Protein AF-A0A6C0E5I0-F1 (afdb_monomer)

Mean predicted aligned error: 4.58 Å

Foldseek 3Di:
DLLQPDPPPDLPLAFKEFEWEKEWDDFPPDIFMWIKWFDDPLATHTDMDGCNPPPDDDPVNSCVVSLVVVCVQQVHNPFWDWDHWDDDRNYIYTYIYGDDPRRDPRPGMDTHGLQCLAVVCADLNRGHDVVSNVVCVVCVVPPDDDPFGWHKWKDADDPVCLVVCQVVNDAWDDLLPQLGTFDKTAHSVLHPDQWMFIKTFQFFFEDEFAQDPPADFAPDPSLVVLCPDPVHPVVLSVQCRRPGHSVNPVVVPGQKYFYAQYQTPVRDTDPPPRMITGHDPSRMHTDDIGD

Organism: NCBI:txid1070528

Sequence (291 aa):
MENLKYNIYDFDGIKKMFVCGYKVENHEDQTFVSYLLFQKEEHLNFYEIDISDYCELNIKKIYALSRNILCKNINTISHVNYEGCLTDGDSLYVFYKLHDEYITEVTGTCLVLLDEIINRKHVCGSVINSSVVDFFLRNIKNVLYTNDYPIVAYKQIDPLIADYTCNLGVSLSEIDAIQGQFYYFTTYDNVQSSSFVRVVLFMGKQLTKQNILSDKTDGSYMKREKLSDRTNDTKYESLTNRITDYDGIWSEHYDSVYLGYIKLDNGQILKDTPCIVVKSFTQYKILSLHL

Solvent-accessible surface area (backbone atoms only — not comparable to full-atom values): 16589 Å² total; per-residue (Å²): 85,84,77,27,71,55,86,76,88,74,65,86,76,46,34,34,36,32,38,38,40,30,36,80,45,76,53,91,98,44,64,50,60,31,34,45,30,34,58,54,90,78,28,34,32,57,53,75,40,87,42,67,85,54,93,77,76,44,72,70,56,51,51,53,52,47,48,54,53,50,24,66,67,55,76,45,80,90,51,68,42,82,57,38,46,49,75,61,89,43,31,36,38,39,36,26,45,45,54,87,92,65,74,66,84,40,92,57,49,46,78,41,40,61,40,30,45,68,75,63,35,34,57,98,87,40,36,44,36,64,71,56,33,52,49,46,69,77,39,41,90,58,72,47,81,60,92,71,79,55,43,71,34,27,34,74,50,59,75,91,45,43,68,56,32,74,76,73,44,80,70,66,48,56,70,82,31,61,63,12,65,28,38,71,33,26,46,70,91,73,48,88,62,74,24,29,36,36,29,42,33,54,50,76,54,63,42,76,61,57,73,52,92,84,47,70,61,48,79,39,69,66,52,53,49,48,56,68,38,83,89,46,64,33,68,59,52,62,58,39,30,42,60,40,29,48,78,30,66,65,60,82,81,30,42,20,38,37,38,52,85,39,58,36,90,89,68,48,66,52,80,84,50,44,29,40,37,35,70,51,76,89,30,49,46,82,74,49,82,43,111

pLDDT: mean 92.64, std 8.76, range [54.06, 98.62]

Nearest PDB structures (foldseek):
  3q91-assembly1_B  TM=5.377E-01  e=2.016E-04  Homo sapiens
  8dp9-assembly1_A  TM=5.381E-01  e=6.352E-03  Melampsora lini
  3q91-assembly2_D  TM=4.727E-01  e=4.986E-03  Homo sapiens
  1v8s-assembly1_A-2  TM=4.844E-01  e=2.131E-02  Thermus thermophilus
  8zjb-assembly6_F  TM=4.554E-01  e=1.395E-02  Phytophthora sojae strain P6497

Secondary structure (DSSP, 8-state):
-GGG-------TT--EEEEEEEEEEEETTEEEEEEEEEEETTEEE-EEEE-TT-TT--HHHHHHHHHHHHHHHTT-SSSEEEEEEEEETTEEEEEEEEPGGG----TTEEEEEHIIIIIISEETTEEEPHHHHHHHHHHHHHH-S-S--PEEEEEE--GGGHHHHHHH-PPP--TTSTT-SSEEEE-GGG--SS-EEEEEE---SEEEE---TTSPP---HHHHHHHH-TTS-HHHHHHTTTT--TT-GGGGT-SEEEE-SPBPTTSPBPTT-SEEEESSGGGEEEEEEE-

Radius of gyration: 22.81 Å; Cα contacts (8 Å, |Δi|>4): 533; chains: 1; bounding box: 59×36×65 Å

Structure (mmCIF, N/CA/C/O backbone):
data_AF-A0A6C0E5I0-F1
#
_entry.id   AF-A0A6C0E5I0-F1
#
loop_
_atom_site.group_PDB
_atom_site.id
_atom_site.type_symbol
_atom_site.label_atom_id
_atom_site.label_alt_id
_atom_site.label_comp_id
_atom_site.label_asym_id
_atom_site.label_entity_id
_atom_site.label_seq_id
_atom_site.pdbx_PDB_ins_code
_atom_site.Cartn_x
_atom_site.Cartn_y
_atom_site.Cartn_z
_atom_site.occupancy
_atom_site.B_iso_or_equiv
_atom_site.auth_seq_id
_atom_site.auth_comp_id
_atom_site.auth_asym_id
_atom_site.auth_atom_id
_atom_site.pdbx_PDB_model_num
ATOM 1 N N . MET A 1 1 ? -20.002 0.299 3.782 1.00 58.09 1 MET A N 1
ATOM 2 C CA . MET A 1 1 ? -20.319 -0.502 4.990 1.00 58.09 1 MET A CA 1
ATOM 3 C C . MET A 1 1 ? -21.800 -0.391 5.375 1.00 58.09 1 MET A C 1
ATOM 5 O O . MET A 1 1 ? -22.128 -0.228 6.542 1.00 58.09 1 MET A O 1
ATOM 9 N N . GLU A 1 2 ? -22.737 -0.534 4.431 1.00 54.06 2 GLU A N 1
ATOM 10 C CA . GLU A 1 2 ? -24.172 -0.552 4.790 1.00 54.06 2 GLU A CA 1
ATOM 11 C C . GLU A 1 2 ? -24.550 -1.791 5.621 1.00 54.06 2 GLU A C 1
ATOM 13 O O . GLU A 1 2 ? -25.482 -1.743 6.421 1.00 54.06 2 GLU A O 1
ATOM 18 N N . ASN A 1 3 ? -23.750 -2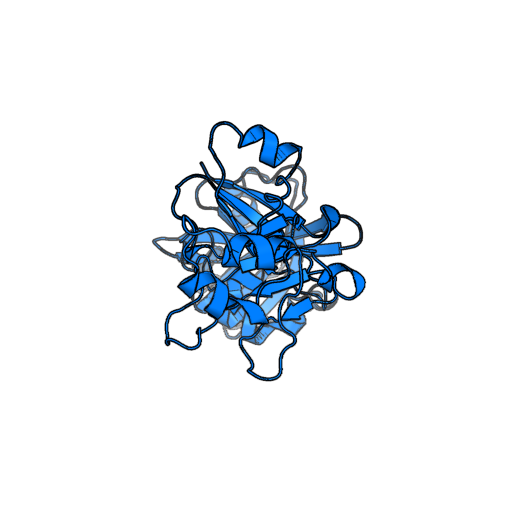.856 5.513 1.00 56.41 3 ASN A N 1
ATOM 19 C CA . ASN A 1 3 ? -23.937 -4.112 6.232 1.00 56.41 3 ASN A CA 1
ATOM 20 C C . ASN A 1 3 ? -23.482 -4.080 7.701 1.00 56.41 3 ASN A C 1
ATOM 22 O O . ASN A 1 3 ? -23.726 -5.052 8.397 1.00 56.41 3 ASN A O 1
ATOM 26 N N . LEU A 1 4 ? -22.837 -3.018 8.210 1.00 63.28 4 LEU A N 1
ATOM 27 C CA . LEU A 1 4 ? -22.422 -2.971 9.628 1.00 63.28 4 LEU A CA 1
ATOM 28 C C . LEU A 1 4 ? -23.554 -2.598 10.596 1.00 63.28 4 LEU A C 1
ATOM 30 O O . LEU A 1 4 ? -23.373 -2.656 11.814 1.00 63.28 4 LEU A O 1
ATOM 34 N N . LYS A 1 5 ? -24.743 -2.272 10.079 1.00 61.44 5 LYS A N 1
ATOM 35 C CA . LYS A 1 5 ? -25.944 -1.996 10.878 1.00 61.44 5 LYS A CA 1
ATOM 36 C C . LYS A 1 5 ? -26.589 -3.288 11.395 1.00 61.44 5 LYS A C 1
ATOM 38 O O . LYS A 1 5 ? -27.779 -3.518 11.192 1.00 61.44 5 LYS A O 1
ATOM 43 N N . TYR A 1 6 ? -25.822 -4.144 12.059 1.00 55.50 6 TYR A N 1
ATOM 44 C CA . TYR A 1 6 ? -26.400 -5.247 12.815 1.00 55.50 6 TYR A CA 1
ATOM 45 C C . TYR A 1 6 ? -26.843 -4.731 14.183 1.00 55.50 6 TYR A C 1
ATOM 47 O O . TYR A 1 6 ? -26.036 -4.292 15.001 1.00 55.50 6 TYR A O 1
ATOM 55 N N . ASN A 1 7 ? -28.149 -4.800 14.434 1.00 55.28 7 ASN A N 1
ATOM 56 C CA . ASN A 1 7 ? -28.698 -4.685 15.778 1.00 55.28 7 ASN A CA 1
ATOM 57 C C . ASN A 1 7 ? -28.364 -5.975 16.536 1.00 55.28 7 ASN A C 1
ATOM 59 O O . ASN A 1 7 ? -29.160 -6.913 16.564 1.00 55.28 7 ASN A O 1
ATOM 63 N N . ILE A 1 8 ? -27.159 -6.049 17.098 1.00 61.78 8 ILE A N 1
ATOM 64 C CA . ILE A 1 8 ? -26.795 -7.132 18.008 1.00 61.78 8 ILE A CA 1
ATOM 65 C C . ILE A 1 8 ? -27.461 -6.824 19.350 1.00 61.78 8 ILE A C 1
ATOM 67 O O . ILE A 1 8 ? -27.116 -5.847 20.016 1.00 61.78 8 ILE A O 1
ATOM 71 N N . TYR A 1 9 ? -28.465 -7.624 19.705 1.00 66.25 9 TYR A N 1
ATOM 72 C CA . TYR A 1 9 ? -29.162 -7.519 20.989 1.00 66.25 9 TYR A CA 1
ATOM 73 C C . TYR A 1 9 ? -28.567 -8.432 22.067 1.00 66.25 9 TYR A C 1
ATOM 75 O O . TYR A 1 9 ? -28.974 -8.319 23.219 1.00 66.25 9 TYR A O 1
ATOM 83 N N . ASP A 1 10 ? -27.615 -9.299 21.708 1.00 80.44 10 ASP A N 1
ATOM 84 C CA . ASP A 1 10 ? -27.044 -10.299 22.605 1.00 80.44 10 ASP A CA 1
ATOM 85 C C . ASP A 1 10 ? -25.508 -10.250 22.584 1.00 80.44 10 ASP A C 1
ATOM 87 O O . ASP A 1 10 ? -24.881 -10.437 21.539 1.00 80.44 10 ASP A O 1
ATOM 91 N N . PHE A 1 11 ? -24.920 -9.940 23.741 1.00 87.06 11 PHE A N 1
ATOM 92 C CA . PHE A 1 11 ? -23.473 -9.900 23.971 1.00 87.06 11 PHE A CA 1
ATOM 93 C C . PHE A 1 11 ? -23.019 -11.039 24.899 1.00 87.06 11 PHE A C 1
ATOM 95 O O . PHE A 1 11 ? -21.892 -11.001 25.403 1.00 87.06 11 PHE A O 1
ATOM 102 N N . ASP A 1 12 ? -23.872 -12.039 25.141 1.00 89.25 12 ASP A N 1
ATOM 103 C CA . ASP A 1 12 ? -23.539 -13.168 25.998 1.00 89.25 12 ASP A CA 1
ATOM 104 C C . ASP A 1 12 ? -22.339 -13.941 25.434 1.00 89.25 12 ASP A C 1
ATOM 106 O O . ASP A 1 12 ? -22.272 -14.312 24.261 1.00 89.25 12 ASP A O 1
ATOM 110 N N . GLY A 1 13 ? -21.349 -14.176 26.296 1.00 91.56 13 GLY A N 1
ATOM 111 C CA . GLY A 1 13 ? -20.130 -14.907 25.949 1.00 91.56 13 GLY A CA 1
ATOM 112 C C . GLY A 1 13 ? -19.034 -14.082 25.269 1.00 91.56 13 GLY A C 1
ATOM 113 O O . GLY A 1 13 ? -17.955 -14.630 25.032 1.00 91.56 13 GLY A O 1
ATOM 114 N N . ILE A 1 14 ? -19.248 -12.788 25.007 1.00 95.00 14 ILE A N 1
ATOM 115 C CA . ILE A 1 14 ? -18.184 -11.901 24.525 1.00 95.00 14 ILE A CA 1
ATOM 116 C C . ILE A 1 14 ? -17.183 -11.638 25.653 1.00 95.00 14 ILE A C 1
ATOM 118 O O . ILE A 1 14 ? -17.541 -11.171 26.732 1.00 95.00 14 ILE A O 1
ATOM 122 N N . LYS A 1 15 ? -15.907 -11.909 25.379 1.00 96.00 15 LYS A N 1
ATOM 123 C CA . LYS A 1 15 ? -14.797 -11.716 26.324 1.00 96.00 15 LYS A CA 1
ATOM 124 C C . LYS A 1 15 ? -13.886 -10.571 25.927 1.00 96.00 15 LYS A C 1
ATOM 126 O O . LYS A 1 15 ? -13.282 -9.950 26.790 1.00 96.00 15 LYS A O 1
ATOM 131 N N . LYS A 1 16 ? -13.777 -10.286 24.629 1.00 97.12 16 LYS A N 1
ATOM 132 C CA . LYS A 1 16 ? -12.850 -9.283 24.102 1.00 97.12 16 LYS A CA 1
ATOM 133 C C . LYS A 1 16 ? -13.567 -8.261 23.247 1.00 97.12 16 LYS A C 1
ATOM 135 O O . LYS A 1 16 ? -14.475 -8.597 22.491 1.00 97.12 16 LYS A O 1
ATOM 140 N N . MET A 1 17 ? -13.117 -7.017 23.331 1.00 97.00 17 MET A N 1
ATOM 141 C CA . MET A 1 17 ? -13.565 -5.932 22.471 1.00 97.00 17 MET A CA 1
ATOM 142 C C . MET A 1 17 ? -12.378 -5.320 21.730 1.00 97.00 17 MET A C 1
ATOM 144 O O . MET A 1 17 ? -11.394 -4.922 22.345 1.00 97.00 17 MET A O 1
ATOM 148 N N . PHE A 1 18 ? -12.496 -5.203 20.414 1.00 97.62 18 PHE A N 1
ATOM 149 C CA . PHE A 1 18 ? -11.534 -4.557 19.534 1.00 97.62 18 PHE A CA 1
ATOM 150 C C . PHE A 1 18 ? -12.115 -3.247 19.013 1.00 97.62 18 PHE A C 1
ATOM 152 O O . PHE A 1 18 ? -13.241 -3.208 18.516 1.00 97.62 18 PHE A O 1
ATOM 159 N N . VAL A 1 19 ? -11.354 -2.160 19.123 1.00 97.25 19 VAL A N 1
ATOM 160 C CA . VAL A 1 19 ? -11.767 -0.845 18.624 1.00 97.25 19 VAL A CA 1
ATOM 161 C C . VAL A 1 19 ? -11.145 -0.603 17.253 1.00 97.25 19 VAL A C 1
ATOM 163 O O . VAL A 1 19 ? -9.924 -0.511 17.119 1.00 97.25 19 VAL A O 1
ATOM 166 N N . CYS A 1 20 ? -11.997 -0.500 16.236 1.00 96.81 20 CYS A N 1
ATOM 167 C CA . CYS A 1 20 ? -11.624 -0.440 14.828 1.00 96.81 20 CYS A CA 1
ATOM 168 C C . CYS A 1 20 ? -11.916 0.954 14.264 1.00 96.81 20 CYS A C 1
ATOM 170 O O . CYS A 1 20 ? -13.024 1.240 13.806 1.00 96.81 20 CYS A O 1
ATOM 172 N N . GLY A 1 21 ? -10.916 1.834 14.291 1.00 94.88 21 GLY A N 1
ATOM 173 C CA . GLY A 1 21 ? -10.973 3.093 13.552 1.00 94.88 21 GLY A CA 1
ATOM 174 C C . GLY A 1 21 ? -10.725 2.852 12.065 1.00 94.88 21 GLY A C 1
ATOM 175 O O . GLY A 1 21 ? -9.849 2.066 11.710 1.00 94.88 21 GLY A O 1
ATOM 176 N N . TYR A 1 22 ? -11.462 3.524 11.189 1.00 95.19 22 TYR A N 1
ATOM 177 C CA . TYR A 1 22 ? -11.180 3.524 9.757 1.00 95.19 22 TYR A CA 1
ATOM 178 C C . TYR A 1 22 ? -11.459 4.885 9.131 1.00 95.19 22 TYR A C 1
ATOM 180 O O . TYR A 1 22 ? -12.342 5.621 9.566 1.00 95.19 22 TYR A O 1
ATOM 188 N N . LYS A 1 23 ? -10.723 5.210 8.078 1.00 93.31 23 LYS A N 1
ATOM 189 C CA . LYS A 1 23 ? -10.859 6.436 7.301 1.00 93.31 23 LYS A CA 1
ATOM 190 C C . LYS A 1 23 ? -11.298 6.069 5.888 1.00 93.31 23 LYS A C 1
ATOM 192 O O . LYS A 1 23 ? -10.789 5.110 5.314 1.00 93.31 23 LYS A O 1
ATOM 197 N N . VAL A 1 24 ? -12.272 6.802 5.354 1.00 92.94 24 VAL A N 1
ATOM 198 C CA . VAL A 1 24 ? -12.677 6.689 3.946 1.00 92.94 24 VAL A CA 1
ATOM 199 C C . VAL A 1 24 ? -12.047 7.859 3.221 1.00 92.94 24 VAL A C 1
ATOM 201 O O . VAL A 1 24 ? -12.398 8.999 3.502 1.00 92.94 24 VAL A O 1
ATOM 204 N N . GLU A 1 25 ? -11.134 7.572 2.309 1.00 93.00 25 GLU A N 1
ATOM 205 C CA . GLU A 1 25 ? -10.411 8.583 1.555 1.00 93.00 25 GLU A CA 1
ATOM 206 C C . GLU A 1 25 ? -10.874 8.594 0.106 1.00 93.00 25 GLU A C 1
ATOM 208 O O . GLU A 1 25 ? -11.165 7.548 -0.474 1.0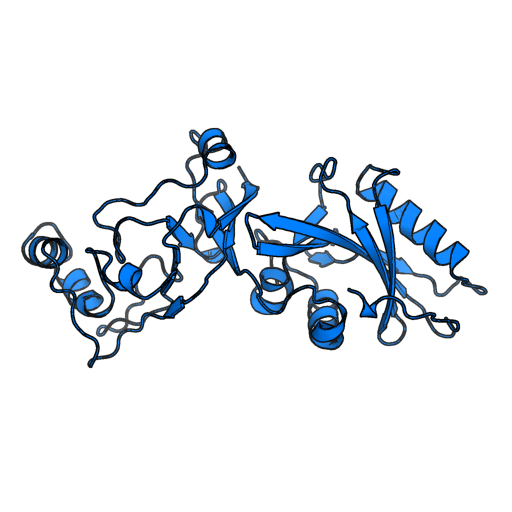0 93.00 25 GLU A O 1
ATOM 213 N N . ASN A 1 26 ? -10.897 9.788 -0.482 1.00 93.12 26 ASN A N 1
ATOM 214 C CA . ASN A 1 26 ? -11.148 9.975 -1.903 1.00 93.12 26 ASN A CA 1
ATOM 215 C C . ASN A 1 26 ? -9.883 10.515 -2.579 1.00 93.12 26 ASN A C 1
ATOM 217 O O . ASN A 1 26 ? -9.123 11.291 -1.986 1.00 93.12 26 ASN A O 1
ATOM 221 N N . HIS A 1 27 ? -9.655 10.086 -3.812 1.00 93.75 27 HIS A N 1
ATOM 222 C CA . HIS A 1 27 ? -8.635 10.606 -4.708 1.00 93.75 27 HIS A CA 1
ATOM 223 C C . HIS A 1 27 ? -9.191 10.572 -6.126 1.00 93.75 27 HIS A C 1
ATOM 225 O O . HIS A 1 27 ? -9.415 9.490 -6.665 1.00 93.75 27 HIS A O 1
ATOM 231 N N . GLU A 1 28 ? -9.436 11.748 -6.704 1.00 93.56 28 GLU A N 1
ATOM 232 C CA . GLU A 1 28 ? -10.181 11.866 -7.962 1.00 93.56 28 GLU A CA 1
ATOM 233 C C . GLU A 1 28 ? -11.520 11.104 -7.859 1.00 93.56 28 GLU A C 1
ATOM 235 O O . GLU A 1 28 ? -12.262 11.284 -6.890 1.00 93.56 28 GLU A O 1
ATOM 240 N N . ASP A 1 29 ? -11.798 10.206 -8.805 1.00 91.75 29 ASP A N 1
ATOM 241 C CA . ASP A 1 29 ? -12.998 9.363 -8.843 1.00 91.75 29 ASP A CA 1
ATOM 242 C C . ASP A 1 29 ? -12.845 8.035 -8.072 1.00 91.75 29 ASP A C 1
ATOM 244 O O . ASP A 1 29 ? -13.668 7.128 -8.212 1.00 91.75 29 ASP A O 1
ATOM 248 N N . GLN A 1 30 ? -11.773 7.874 -7.292 1.00 93.38 30 GLN A N 1
ATOM 249 C CA . GLN A 1 30 ? -11.469 6.646 -6.558 1.00 93.38 30 GLN A CA 1
ATOM 250 C C . GLN A 1 30 ? -11.694 6.832 -5.055 1.00 93.38 30 GLN A C 1
ATOM 252 O O . GLN A 1 30 ? -11.232 7.802 -4.453 1.00 93.38 30 GLN A O 1
ATOM 257 N N . THR A 1 31 ? -12.349 5.856 -4.427 1.00 93.25 31 THR A N 1
ATOM 258 C CA . THR A 1 31 ? -12.549 5.805 -2.973 1.00 93.25 31 THR A CA 1
ATOM 259 C C . THR A 1 31 ? -11.860 4.578 -2.398 1.00 93.25 31 THR A C 1
ATOM 261 O O . THR A 1 31 ? -11.999 3.477 -2.926 1.00 93.25 31 THR A O 1
ATOM 264 N N . PHE A 1 32 ? -11.152 4.744 -1.284 1.00 94.44 32 PHE A N 1
ATOM 265 C CA . PHE A 1 32 ? -10.488 3.647 -0.586 1.00 94.44 32 PHE A CA 1
ATOM 266 C C . PHE A 1 32 ? -10.602 3.795 0.932 1.00 94.44 32 PHE A C 1
ATOM 268 O O . PHE A 1 32 ? -10.968 4.850 1.450 1.00 94.44 32 PHE A O 1
ATOM 275 N N . VAL A 1 33 ? -10.329 2.706 1.654 1.00 94.19 33 VAL A N 1
ATOM 276 C CA . VAL A 1 33 ? -10.421 2.664 3.117 1.00 94.19 33 VAL A CA 1
ATOM 277 C C . VAL A 1 33 ? -9.079 2.291 3.719 1.00 94.19 33 VAL A C 1
ATOM 279 O O . VAL A 1 33 ? -8.472 1.292 3.329 1.00 94.19 33 VAL A O 1
ATOM 282 N N . SER A 1 34 ? -8.654 3.079 4.699 1.00 94.88 34 SER A N 1
ATOM 283 C CA . SER A 1 34 ? -7.513 2.783 5.557 1.00 94.88 34 SER A CA 1
ATOM 284 C C . SER A 1 34 ? -7.995 2.516 6.987 1.00 94.88 34 SER A C 1
ATOM 286 O O . SER A 1 34 ? -8.916 3.162 7.485 1.00 94.88 34 SER A O 1
ATOM 288 N N . TYR A 1 35 ? -7.409 1.522 7.648 1.00 96.00 35 TYR A N 1
ATOM 289 C CA . TYR A 1 35 ? -7.746 1.111 9.010 1.00 96.00 35 TYR A CA 1
ATOM 290 C C . TYR A 1 35 ? -6.671 1.571 9.976 1.00 96.00 35 TYR A C 1
ATOM 292 O O . TYR A 1 35 ? -5.480 1.434 9.710 1.00 96.00 35 TYR A O 1
ATOM 300 N N . LEU A 1 36 ? -7.096 2.093 11.117 1.00 95.62 36 LEU A N 1
ATOM 301 C CA . LEU A 1 36 ? -6.203 2.522 12.176 1.00 95.62 36 LEU A CA 1
ATOM 302 C C . LEU A 1 36 ? -5.746 1.311 12.990 1.00 95.62 36 LEU A C 1
ATOM 304 O O . LEU A 1 36 ? -6.557 0.674 13.668 1.00 95.62 36 LEU A O 1
ATOM 308 N N . LEU A 1 37 ? -4.447 1.032 12.947 1.00 96.81 37 LEU A N 1
ATOM 309 C CA . LEU A 1 37 ? -3.785 0.051 13.798 1.00 96.81 37 LEU A CA 1
ATOM 310 C C . LEU A 1 37 ? -2.862 0.745 14.804 1.00 96.81 37 LEU A C 1
ATOM 312 O O . LEU A 1 37 ? -2.356 1.842 14.567 1.00 96.81 37 LEU A O 1
ATOM 316 N N . PHE A 1 38 ? -2.640 0.071 15.926 1.00 95.44 38 PHE A N 1
ATOM 317 C CA . PHE A 1 38 ? -1.814 0.509 17.041 1.00 95.44 38 PHE A CA 1
ATOM 318 C C . PHE A 1 38 ? -0.631 -0.438 17.203 1.00 95.44 38 PHE A C 1
ATOM 320 O O . PHE A 1 38 ? -0.792 -1.660 17.187 1.00 95.44 38 PHE A O 1
ATOM 327 N N . GLN A 1 39 ? 0.553 0.129 17.393 1.00 95.50 39 GLN A N 1
ATOM 328 C CA . GLN A 1 39 ? 1.755 -0.616 17.721 1.00 95.50 39 GLN A CA 1
ATOM 329 C C . GLN A 1 39 ? 1.649 -1.109 19.166 1.00 95.50 39 GLN A C 1
ATOM 331 O O . GLN A 1 39 ? 1.569 -0.320 20.109 1.00 95.50 39 GLN A O 1
ATOM 336 N N . LYS A 1 40 ? 1.663 -2.428 19.337 1.00 95.12 40 LYS A N 1
ATOM 337 C CA . LYS A 1 40 ? 1.760 -3.107 20.627 1.00 95.12 40 LYS A CA 1
ATOM 338 C C . LYS A 1 40 ? 2.915 -4.091 20.519 1.00 95.12 40 LYS A C 1
ATOM 340 O O . LYS A 1 40 ? 2.837 -5.043 19.746 1.00 95.12 40 LYS A O 1
ATOM 345 N N . GLU A 1 41 ? 3.978 -3.830 21.277 1.00 92.75 41 GLU A N 1
ATOM 346 C CA . GLU A 1 41 ? 5.249 -4.559 21.161 1.00 92.75 41 GLU A CA 1
ATOM 347 C C . GLU A 1 41 ? 5.800 -4.442 19.728 1.00 92.75 41 GLU A C 1
ATOM 349 O O . GLU A 1 41 ? 5.946 -3.328 19.223 1.00 92.75 41 GLU A O 1
ATOM 354 N N . GLU A 1 42 ? 6.068 -5.559 19.054 1.00 92.94 42 GLU A N 1
ATOM 355 C CA . GLU A 1 42 ? 6.590 -5.610 17.681 1.00 92.94 42 GLU A CA 1
ATOM 356 C C . GLU A 1 42 ? 5.485 -5.717 16.614 1.00 92.94 42 GLU A C 1
ATOM 358 O O . GLU A 1 42 ? 5.778 -5.774 15.419 1.00 92.94 42 GLU A O 1
ATOM 363 N N . HIS A 1 43 ? 4.208 -5.699 17.019 1.00 97.06 43 HIS A N 1
ATOM 364 C CA . HIS A 1 43 ? 3.084 -5.930 16.115 1.00 97.06 43 HIS A CA 1
ATOM 365 C C . HIS A 1 43 ? 2.072 -4.784 16.065 1.00 97.06 43 HIS A C 1
ATOM 367 O O . HIS A 1 43 ? 1.703 -4.186 17.078 1.00 97.06 43 HIS A O 1
ATOM 373 N N . LEU A 1 44 ? 1.517 -4.559 14.877 1.00 97.69 44 LEU A N 1
ATOM 374 C CA . LEU A 1 44 ? 0.358 -3.698 14.669 1.00 97.69 44 LEU A CA 1
ATOM 375 C C . LEU A 1 44 ? -0.940 -4.471 14.905 1.00 97.69 44 LEU A C 1
ATOM 377 O O . LEU A 1 44 ? -1.153 -5.546 14.342 1.00 97.69 44 LEU A O 1
ATOM 381 N N . ASN A 1 45 ? -1.809 -3.908 15.740 1.00 97.88 45 ASN A N 1
ATOM 382 C CA . ASN A 1 45 ? -3.040 -4.528 16.220 1.00 97.88 45 ASN A CA 1
ATOM 383 C C . ASN A 1 45 ? -4.211 -3.539 16.198 1.00 97.88 45 ASN A C 1
ATOM 385 O O . ASN A 1 45 ? -4.016 -2.326 16.202 1.00 97.88 45 ASN A O 1
ATOM 389 N N . PHE A 1 46 ? -5.442 -4.045 16.274 1.00 97.38 46 PHE A N 1
ATOM 390 C CA . PHE A 1 46 ? -6.535 -3.225 16.799 1.00 97.38 46 PHE A CA 1
ATOM 391 C C . PHE A 1 46 ? -6.347 -2.989 18.299 1.00 97.38 46 PHE A C 1
ATOM 393 O O . PHE A 1 46 ? -5.697 -3.781 18.985 1.00 97.38 46 PHE A O 1
ATOM 400 N N . TYR A 1 47 ? -6.942 -1.920 18.829 1.00 95.94 47 TYR A N 1
ATOM 401 C CA . TYR A 1 47 ? -6.920 -1.706 20.272 1.00 95.94 47 TYR A CA 1
ATOM 402 C C . TYR A 1 47 ? -7.820 -2.743 20.953 1.00 95.94 47 TYR A C 1
ATOM 404 O O . TYR A 1 47 ? -9.034 -2.732 20.750 1.00 95.94 47 TYR A O 1
ATOM 412 N N . GLU A 1 48 ? -7.220 -3.633 21.739 1.00 96.56 48 GLU A N 1
ATOM 413 C CA . GLU A 1 48 ? -7.887 -4.734 22.440 1.00 96.56 48 GLU A CA 1
ATOM 414 C C . GLU A 1 48 ? -8.239 -4.341 23.878 1.00 96.56 48 GLU A C 1
ATOM 416 O O . GLU A 1 48 ? -7.439 -3.731 24.589 1.00 96.56 48 GLU A O 1
ATOM 421 N N . ILE A 1 49 ? -9.438 -4.718 24.312 1.00 95.75 49 ILE A N 1
ATOM 422 C CA . ILE A 1 49 ? -9.965 -4.486 25.653 1.00 95.75 49 ILE A CA 1
ATOM 423 C C . ILE A 1 49 ? -10.526 -5.809 26.154 1.00 95.75 49 ILE A C 1
ATOM 425 O O . ILE A 1 49 ? -11.411 -6.388 25.520 1.00 95.75 49 ILE A O 1
ATOM 429 N N . ASP A 1 50 ? -10.028 -6.264 27.298 1.00 95.56 50 ASP A N 1
ATOM 430 C CA . ASP A 1 50 ? -10.648 -7.373 28.008 1.00 95.56 50 ASP A CA 1
ATOM 431 C C . ASP A 1 50 ? -11.940 -6.881 28.666 1.00 95.56 50 ASP A C 1
ATOM 433 O O . ASP A 1 50 ? -11.947 -5.894 29.410 1.00 95.56 50 ASP A O 1
ATOM 437 N N . ILE A 1 51 ? -13.044 -7.535 28.323 1.00 95.12 51 ILE A N 1
ATOM 438 C CA . ILE A 1 51 ? -14.377 -7.222 28.825 1.00 95.12 51 ILE A CA 1
ATOM 439 C C . ILE A 1 51 ? -15.020 -8.421 29.536 1.00 95.12 51 ILE A C 1
ATOM 441 O O . ILE A 1 51 ? -16.218 -8.374 29.813 1.00 95.12 51 ILE A O 1
ATOM 445 N N . SER A 1 52 ? -14.244 -9.458 29.885 1.00 92.75 52 SER A N 1
ATOM 446 C CA . SER A 1 52 ? -14.745 -10.661 30.570 1.00 92.75 52 SER A CA 1
ATOM 447 C C . SER A 1 52 ? -15.453 -10.366 31.891 1.00 92.75 52 SER A C 1
ATOM 449 O O . SER A 1 52 ? -16.408 -11.050 32.251 1.00 92.75 52 SER A O 1
ATOM 451 N N . ASP A 1 53 ? -14.998 -9.334 32.601 1.00 90.19 53 ASP A N 1
ATOM 452 C CA . ASP A 1 53 ? -15.480 -8.995 33.942 1.00 90.19 53 ASP A CA 1
ATOM 453 C C . ASP A 1 53 ? -16.716 -8.075 33.922 1.00 90.19 53 ASP A C 1
ATOM 455 O O . ASP A 1 53 ? -17.238 -7.685 34.970 1.00 90.19 53 ASP A O 1
ATOM 459 N N . TYR A 1 54 ? -17.213 -7.706 32.737 1.00 87.44 54 TYR A N 1
ATOM 460 C CA . TYR A 1 54 ? -18.376 -6.834 32.603 1.00 87.44 54 TYR A CA 1
ATOM 461 C C . TYR A 1 54 ? -19.668 -7.658 32.572 1.00 87.44 54 TYR A C 1
ATOM 463 O O . TYR A 1 54 ? -20.173 -8.002 31.509 1.00 87.44 54 TYR A O 1
ATOM 471 N N . CYS A 1 55 ? -20.264 -7.893 33.745 1.00 74.19 55 CYS A N 1
ATOM 472 C CA . CYS A 1 55 ? -21.482 -8.707 33.900 1.00 74.19 55 CYS A CA 1
ATOM 473 C C . CYS A 1 55 ? -22.727 -8.200 33.139 1.00 74.19 55 CYS A C 1
ATOM 475 O O . CYS A 1 55 ? -23.709 -8.923 33.031 1.00 74.19 55 CYS A O 1
ATOM 477 N N . GLU A 1 56 ? -22.723 -6.956 32.650 1.00 83.94 56 GLU A N 1
ATOM 478 C CA . GLU A 1 56 ? -23.860 -6.345 31.951 1.00 83.94 56 GLU A CA 1
ATOM 479 C C . GLU A 1 56 ? -23.371 -5.361 30.883 1.00 83.94 56 GLU A C 1
ATOM 481 O O . GLU A 1 56 ? -23.450 -4.129 31.047 1.00 83.94 56 GLU A O 1
ATOM 486 N N . LEU A 1 57 ? -22.820 -5.888 29.792 1.00 84.12 57 LEU A N 1
ATOM 487 C CA . LEU A 1 57 ? -22.520 -5.083 28.617 1.00 84.12 57 LEU A CA 1
ATOM 488 C C . LEU A 1 57 ? -23.818 -4.729 27.898 1.00 84.12 57 LEU A C 1
ATOM 490 O O . LEU A 1 57 ? -24.602 -5.580 27.499 1.00 84.12 57 LEU A O 1
ATOM 494 N N . ASN A 1 58 ? -24.034 -3.433 27.716 1.00 88.12 58 ASN A N 1
ATOM 495 C CA . ASN A 1 58 ? -25.037 -2.936 26.792 1.00 88.12 58 ASN A CA 1
ATOM 496 C C . ASN A 1 58 ? -24.368 -1.998 25.794 1.00 88.12 58 ASN A C 1
ATOM 498 O O . ASN A 1 58 ? -23.274 -1.476 26.039 1.00 88.12 58 ASN A O 1
ATOM 502 N N . ILE A 1 59 ? -25.058 -1.738 24.687 1.00 86.81 59 ILE A N 1
ATOM 503 C CA . ILE A 1 59 ? -24.519 -0.932 23.593 1.00 86.81 59 ILE A CA 1
ATOM 504 C C . ILE A 1 59 ? -24.059 0.464 24.042 1.00 86.81 59 ILE A C 1
ATOM 506 O O . ILE A 1 59 ? -23.063 0.972 23.537 1.00 86.81 59 ILE A O 1
ATOM 510 N N . LYS A 1 60 ? -24.719 1.074 25.042 1.00 90.25 60 LYS A N 1
ATOM 511 C CA . LYS A 1 60 ? -24.324 2.390 25.572 1.00 90.25 60 LYS A CA 1
ATOM 512 C C . LYS A 1 60 ? -22.981 2.322 26.300 1.00 90.25 60 LYS A C 1
ATOM 514 O O . LYS A 1 60 ? -22.151 3.205 26.100 1.00 90.25 60 LYS A O 1
ATOM 519 N N . LYS A 1 61 ? -22.758 1.287 27.121 1.00 91.31 61 LYS A N 1
ATOM 520 C CA . LYS A 1 61 ? -21.479 1.058 27.816 1.00 91.31 61 LYS A CA 1
ATOM 521 C C . LYS A 1 61 ? -20.364 0.730 26.821 1.00 91.31 61 LYS A C 1
ATOM 523 O O . LYS A 1 61 ? -19.304 1.340 26.906 1.00 91.31 61 LYS A O 1
ATOM 528 N N . ILE A 1 62 ? -20.631 -0.158 25.858 1.00 91.25 62 ILE A N 1
ATOM 529 C CA . ILE A 1 62 ? -19.700 -0.517 24.775 1.00 91.25 62 ILE A CA 1
ATOM 530 C C . ILE A 1 62 ? -19.268 0.738 24.021 1.00 91.25 62 ILE A C 1
ATOM 532 O O . ILE A 1 62 ? -18.075 1.020 23.935 1.00 91.25 62 ILE A O 1
ATOM 536 N N . TYR A 1 63 ? -20.232 1.529 23.543 1.00 92.12 63 TYR A N 1
ATOM 537 C CA . TYR A 1 63 ? -19.969 2.767 22.815 1.00 92.12 63 TYR A CA 1
ATOM 538 C C . TYR A 1 63 ? -19.165 3.767 23.651 1.00 92.12 63 TYR A C 1
ATOM 540 O O . TYR A 1 63 ? -18.187 4.323 23.161 1.00 92.12 63 TYR A O 1
ATOM 548 N N . ALA A 1 64 ? -19.544 3.996 24.913 1.00 93.75 64 ALA A N 1
ATOM 549 C CA . ALA A 1 64 ? -18.836 4.938 25.776 1.00 93.75 64 ALA A CA 1
ATOM 550 C C . ALA A 1 64 ? -17.385 4.499 26.040 1.00 93.75 64 ALA A C 1
ATOM 552 O O . ALA A 1 64 ? -16.470 5.314 25.928 1.00 93.75 64 ALA A O 1
ATOM 553 N N . LEU A 1 65 ? -17.170 3.216 26.353 1.00 94.38 65 LEU A N 1
ATOM 554 C CA . LEU A 1 65 ? -15.851 2.653 26.645 1.00 94.38 65 LEU A CA 1
ATOM 555 C C . LEU A 1 65 ? -14.937 2.689 25.415 1.00 94.38 65 LEU A C 1
ATOM 557 O O . LEU A 1 65 ? -13.853 3.271 25.468 1.00 94.38 65 LEU A O 1
ATOM 561 N N . SER A 1 66 ? -15.394 2.117 24.299 1.00 95.38 66 SER A N 1
ATOM 562 C CA . SER A 1 66 ? -14.616 2.049 23.055 1.00 95.38 66 SER A CA 1
ATOM 563 C C . SER A 1 66 ? -14.334 3.435 22.471 1.00 95.38 66 SER A C 1
ATOM 565 O O . SER A 1 66 ? -13.198 3.704 22.083 1.00 95.38 66 SER A O 1
ATOM 567 N N . ARG A 1 67 ? -15.304 4.362 22.501 1.00 94.44 67 ARG A N 1
ATOM 568 C CA . ARG A 1 67 ? -15.088 5.752 22.071 1.00 94.44 67 ARG A CA 1
ATOM 569 C C . ARG A 1 67 ? -14.047 6.460 22.929 1.00 94.44 67 ARG A C 1
ATOM 571 O O . ARG A 1 67 ? -13.150 7.085 22.378 1.00 94.44 67 ARG A O 1
ATOM 578 N N . ASN A 1 68 ? -14.149 6.379 24.257 1.00 93.50 68 ASN A N 1
ATOM 579 C CA . ASN A 1 68 ? -13.187 7.036 25.148 1.00 93.50 68 ASN A CA 1
ATOM 580 C C . ASN A 1 68 ? -11.761 6.541 24.894 1.00 93.50 68 ASN A C 1
ATOM 582 O O . ASN A 1 68 ? -10.822 7.335 24.877 1.00 93.50 68 ASN A O 1
ATOM 586 N N . ILE A 1 69 ? -11.613 5.239 24.661 1.00 92.94 69 ILE A N 1
ATOM 587 C CA . ILE A 1 69 ? -10.335 4.618 24.337 1.00 92.94 69 ILE A CA 1
ATOM 588 C C . ILE A 1 69 ? -9.820 5.097 22.983 1.00 92.94 69 ILE A C 1
ATOM 590 O O . ILE A 1 69 ? -8.681 5.553 22.912 1.00 92.94 69 ILE A O 1
ATOM 594 N N . LEU A 1 70 ? -10.641 5.059 21.932 1.00 92.62 70 LEU A N 1
ATOM 595 C CA . LEU A 1 70 ? -10.236 5.544 20.615 1.00 92.62 70 LEU A CA 1
ATOM 596 C C . LEU A 1 70 ? -9.771 6.998 20.698 1.00 92.62 70 LEU A C 1
ATOM 598 O O . LEU A 1 70 ? -8.621 7.284 20.377 1.00 92.62 70 LEU A O 1
ATOM 602 N N . CYS A 1 71 ? -10.622 7.883 21.224 1.00 90.62 71 CYS A N 1
ATOM 603 C CA . CYS A 1 71 ? -10.350 9.315 21.325 1.00 90.62 71 CYS A CA 1
ATOM 604 C C . CYS A 1 71 ? -9.090 9.630 22.141 1.00 90.62 71 CYS A C 1
ATOM 606 O O . CYS A 1 71 ? -8.366 10.566 21.807 1.00 90.62 71 CYS A O 1
ATOM 608 N N . LYS A 1 72 ? -8.807 8.850 23.196 1.00 90.00 72 LYS A N 1
ATOM 609 C CA . LYS A 1 72 ? -7.583 8.996 23.996 1.00 90.00 72 LYS A CA 1
ATOM 610 C C . LYS A 1 72 ? -6.328 8.668 23.187 1.00 90.00 72 LYS A C 1
ATOM 612 O O . LYS A 1 72 ? -5.320 9.335 23.370 1.00 90.00 72 LYS A O 1
ATOM 617 N N . ASN A 1 73 ? -6.375 7.656 22.321 1.00 86.88 73 ASN A N 1
ATOM 618 C CA . ASN A 1 73 ? -5.197 7.229 21.563 1.00 86.88 73 ASN A CA 1
ATOM 619 C C . ASN A 1 73 ? -4.962 8.056 20.288 1.00 86.88 73 ASN A C 1
ATOM 621 O O . ASN A 1 73 ? -3.826 8.151 19.843 1.00 86.88 73 ASN A O 1
ATOM 625 N N . ILE A 1 74 ? -6.001 8.677 19.718 1.00 87.56 74 ILE A N 1
ATOM 626 C CA . ILE A 1 74 ? -5.870 9.562 18.542 1.00 87.56 74 ILE A CA 1
ATOM 627 C C . ILE A 1 74 ? -5.843 11.055 18.901 1.00 87.56 74 ILE A C 1
ATOM 629 O O . ILE A 1 74 ? -5.939 11.897 18.013 1.00 87.56 74 ILE A O 1
ATOM 633 N N . ASN A 1 75 ? -5.768 11.392 20.195 1.00 82.81 75 ASN A N 1
ATOM 634 C CA . ASN A 1 75 ? -5.776 12.761 20.729 1.00 82.81 75 ASN A CA 1
ATOM 635 C C . ASN A 1 75 ? -6.926 13.659 20.220 1.00 82.81 75 ASN A C 1
ATOM 637 O O . ASN A 1 75 ? -6.805 14.883 20.220 1.00 82.81 75 ASN A O 1
ATOM 641 N N . THR A 1 76 ? -8.063 13.085 19.809 1.00 76.19 76 THR A N 1
ATOM 642 C CA . THR A 1 76 ? -9.203 13.845 19.269 1.00 76.19 76 THR A CA 1
ATOM 643 C C . THR A 1 76 ? -10.543 13.253 19.713 1.00 76.19 76 THR A C 1
ATOM 645 O O . THR A 1 76 ? -10.791 12.059 19.585 1.00 76.19 76 THR A O 1
ATOM 648 N N . ILE A 1 77 ? -11.435 14.089 20.265 1.00 63.97 77 ILE A N 1
ATOM 649 C CA . ILE A 1 77 ? -12.732 13.646 20.826 1.00 63.97 77 ILE A CA 1
ATOM 650 C C . ILE A 1 77 ? -13.903 13.894 19.857 1.00 63.97 77 ILE A C 1
ATOM 652 O O . ILE A 1 77 ? -14.890 13.153 19.867 1.00 63.97 77 ILE A O 1
ATOM 656 N N . SER A 1 78 ? -13.823 14.930 19.021 1.00 73.31 78 SER A N 1
ATOM 657 C CA . SER A 1 78 ? -14.930 15.439 18.194 1.00 73.31 78 SER A CA 1
ATOM 658 C C . SER A 1 78 ? -15.090 14.769 16.825 1.00 73.31 78 SER A C 1
ATOM 660 O O . SER A 1 78 ? -16.031 15.103 16.112 1.00 73.31 78 SER A O 1
ATOM 662 N N . HIS A 1 79 ? -14.218 13.829 16.450 1.00 80.44 79 HIS A N 1
ATOM 663 C CA . HIS A 1 79 ? -14.038 13.441 15.041 1.00 80.44 79 HIS A CA 1
ATOM 664 C C . HIS A 1 79 ? -14.192 11.940 14.766 1.00 80.44 79 HIS A C 1
ATOM 666 O O . HIS A 1 79 ? -13.615 11.424 13.809 1.00 80.44 79 HIS A O 1
ATOM 672 N N . VAL A 1 80 ? -14.988 11.239 15.579 1.00 91.19 80 VAL A N 1
ATOM 673 C CA . VAL A 1 80 ? -15.279 9.812 15.381 1.00 91.19 80 VAL A CA 1
ATOM 674 C C . VAL A 1 80 ? -16.783 9.559 15.326 1.00 91.19 80 VAL A C 1
ATOM 676 O O . VAL A 1 80 ? -17.522 9.970 16.222 1.00 91.19 80 VAL A O 1
ATOM 679 N N . ASN A 1 81 ? -17.228 8.852 14.288 1.00 92.62 81 ASN A N 1
ATOM 680 C CA . ASN A 1 81 ? -18.615 8.434 14.103 1.00 92.62 81 ASN A CA 1
ATOM 681 C C . ASN A 1 81 ? -18.723 6.927 14.311 1.00 92.62 81 ASN A C 1
ATOM 683 O O . ASN A 1 81 ? -18.044 6.165 13.630 1.00 92.62 81 ASN A O 1
ATOM 687 N N . TYR A 1 82 ? -19.577 6.491 15.233 1.00 93.12 82 TYR A N 1
ATOM 688 C CA . TYR A 1 82 ? -19.879 5.069 15.387 1.00 93.12 82 TYR A CA 1
ATOM 689 C C . TYR A 1 82 ? -20.714 4.570 14.207 1.00 93.12 82 TYR A C 1
ATOM 691 O O . TYR A 1 82 ? -21.746 5.160 13.892 1.00 93.12 82 TYR A O 1
ATOM 699 N N . GLU A 1 83 ? -20.271 3.482 13.583 1.00 93.06 83 GLU A N 1
ATOM 700 C CA . GLU A 1 83 ? -20.876 2.941 12.354 1.00 93.06 83 GLU A CA 1
ATOM 701 C C . GLU A 1 83 ? -21.452 1.535 12.544 1.00 93.06 83 GLU A C 1
ATOM 703 O O . GLU A 1 83 ? -22.233 1.065 11.718 1.00 93.06 83 GLU A O 1
ATOM 708 N N . GLY A 1 84 ? -21.113 0.870 13.649 1.00 92.19 84 GLY A N 1
ATOM 709 C CA . GLY A 1 84 ? -21.651 -0.443 13.975 1.00 92.19 84 GLY A CA 1
ATOM 710 C C . GLY A 1 84 ? -20.668 -1.317 14.737 1.00 92.19 84 GLY A C 1
ATOM 711 O O . GLY A 1 84 ? -19.606 -0.878 15.187 1.00 92.19 84 GLY A O 1
ATOM 712 N N . CYS A 1 85 ? -21.037 -2.581 14.892 1.00 93.25 85 CYS A N 1
ATOM 713 C CA . CYS A 1 85 ? -20.162 -3.597 15.453 1.00 93.25 85 CYS A CA 1
ATOM 714 C C . CYS A 1 85 ? -20.374 -4.949 14.770 1.00 93.25 85 CYS A C 1
ATOM 716 O O . CYS A 1 85 ? -21.408 -5.184 14.147 1.00 93.25 85 CYS A O 1
ATOM 718 N N . LEU A 1 86 ? -19.371 -5.814 14.880 1.00 93.00 86 LEU A N 1
ATOM 719 C CA . LEU A 1 86 ? -19.359 -7.159 14.319 1.00 93.00 86 LEU A CA 1
ATOM 720 C C . LEU A 1 86 ? -18.826 -8.133 15.368 1.00 93.00 86 LEU A C 1
ATOM 722 O O . LEU A 1 86 ? -17.852 -7.823 16.048 1.00 93.00 86 LEU A O 1
ATOM 726 N N . THR A 1 87 ? -19.438 -9.305 15.489 1.00 93.25 87 THR A N 1
ATOM 727 C CA . THR A 1 87 ? -18.934 -10.386 16.341 1.00 93.25 87 THR A CA 1
ATOM 728 C C . THR A 1 87 ? -18.190 -11.427 15.506 1.00 93.25 87 THR A C 1
ATOM 730 O O . THR A 1 87 ? -18.604 -11.757 14.396 1.00 93.25 87 THR A O 1
ATOM 733 N N . ASP A 1 88 ? -17.084 -11.941 16.040 1.00 94.00 88 ASP A N 1
ATOM 734 C CA . ASP A 1 88 ? -16.319 -13.060 15.478 1.00 94.00 88 ASP A CA 1
ATOM 735 C C . ASP A 1 88 ? -15.868 -13.956 16.641 1.00 94.00 88 ASP A C 1
ATOM 737 O O . ASP A 1 88 ? -14.943 -13.624 17.383 1.00 94.00 88 ASP A O 1
ATOM 741 N N . GLY A 1 89 ? -16.593 -15.053 16.872 1.00 94.00 89 GLY A N 1
ATOM 742 C CA . GLY A 1 89 ? -16.403 -15.892 18.058 1.00 94.00 89 GLY A CA 1
ATOM 743 C C . GLY A 1 89 ? -16.773 -15.165 19.357 1.00 94.00 89 GLY A C 1
ATOM 744 O O . GLY A 1 89 ? -17.881 -14.654 19.490 1.00 94.00 89 GLY A O 1
ATOM 745 N N . ASP A 1 90 ? -15.845 -15.127 20.315 1.00 95.62 90 ASP A N 1
ATOM 746 C CA . ASP A 1 90 ? -15.982 -14.449 21.616 1.00 95.62 90 ASP A CA 1
ATOM 747 C C . ASP A 1 90 ? -15.491 -12.989 21.598 1.00 95.62 90 ASP A C 1
ATOM 749 O O . ASP A 1 90 ? -15.273 -12.374 22.648 1.00 95.62 90 ASP A O 1
ATOM 753 N N . SER A 1 91 ? -15.294 -12.438 20.400 1.00 96.38 91 SER A N 1
ATOM 754 C CA . SER A 1 91 ? -14.712 -11.120 20.178 1.00 96.38 91 SER A CA 1
ATOM 755 C C . SER A 1 91 ? -15.701 -10.172 19.498 1.00 96.38 91 SER A C 1
ATOM 757 O O . SER A 1 91 ? -16.375 -10.535 18.534 1.00 96.38 91 SER A O 1
ATOM 759 N N . LEU A 1 92 ? -15.763 -8.933 19.989 1.00 95.56 92 LEU A N 1
ATOM 760 C CA . LEU A 1 92 ? -16.594 -7.848 19.469 1.00 95.56 92 LEU A CA 1
ATOM 761 C C . LEU A 1 92 ? -15.724 -6.766 18.822 1.00 95.56 92 LEU A C 1
ATOM 763 O O . LEU A 1 92 ? -14.920 -6.134 19.495 1.00 95.56 92 LEU A O 1
ATOM 767 N N . TYR A 1 93 ? -15.932 -6.488 17.542 1.00 96.06 93 TYR A N 1
ATOM 768 C CA . TYR A 1 93 ? -15.232 -5.454 16.780 1.00 96.06 93 TYR A CA 1
ATOM 769 C C . TYR A 1 93 ? -16.136 -4.231 16.635 1.00 96.06 93 TYR A C 1
ATOM 771 O O . TYR A 1 93 ? -17.220 -4.324 16.062 1.00 96.06 93 TYR A O 1
ATOM 779 N N . VAL A 1 94 ? -15.718 -3.084 17.168 1.00 95.94 94 VAL A N 1
ATOM 780 C CA . VAL A 1 94 ? -16.507 -1.844 17.225 1.00 95.94 94 VAL A CA 1
ATOM 781 C C . VAL A 1 94 ? -15.942 -0.833 16.234 1.00 95.94 94 VAL A C 1
ATOM 783 O O . VAL A 1 94 ? -14.803 -0.392 16.384 1.00 95.94 94 VAL A O 1
ATOM 786 N N . PHE A 1 95 ? -16.734 -0.452 15.233 1.00 95.56 95 PHE A N 1
ATOM 787 C CA . PHE A 1 95 ? -16.268 0.341 14.100 1.00 95.56 95 PHE A CA 1
ATOM 788 C C . PHE A 1 95 ? -16.570 1.829 14.251 1.00 95.56 95 PHE A C 1
ATOM 790 O O . PHE A 1 95 ? -17.707 2.236 14.514 1.00 95.56 95 PHE A O 1
ATOM 797 N N . TYR A 1 96 ? -15.538 2.635 14.011 1.00 94.94 96 TYR A N 1
ATOM 798 C CA . TYR A 1 96 ? -15.601 4.088 14.016 1.00 94.94 96 TYR A CA 1
ATOM 799 C C . TYR A 1 96 ? -15.058 4.655 12.709 1.00 94.94 96 TYR A C 1
ATOM 801 O O . TYR A 1 96 ? -13.884 4.463 12.392 1.00 94.94 96 TYR A O 1
ATOM 809 N N . LYS A 1 97 ? -15.884 5.416 11.989 1.00 94.00 97 LYS A N 1
ATOM 810 C CA . LYS A 1 97 ? -15.414 6.252 10.886 1.00 94.00 97 LYS A CA 1
ATOM 811 C C . LYS A 1 97 ? -14.713 7.485 11.450 1.00 94.00 97 LYS A C 1
ATOM 813 O O . LYS A 1 97 ? -15.291 8.223 12.251 1.00 94.00 97 LYS A O 1
ATOM 818 N N . LEU A 1 98 ? -13.477 7.694 11.021 1.00 92.81 98 LEU A N 1
ATOM 819 C CA . LEU A 1 98 ? -12.636 8.836 11.357 1.00 92.81 98 LEU A CA 1
ATOM 820 C C . LEU A 1 98 ? -12.815 9.933 10.295 1.00 92.81 98 LEU A C 1
ATOM 822 O O . LEU A 1 98 ? -12.975 9.619 9.113 1.00 92.81 98 LEU A O 1
ATOM 826 N N . HIS A 1 99 ? -12.789 11.203 10.705 1.00 89.62 99 HIS A N 1
ATOM 827 C CA . HIS A 1 99 ? -12.873 12.352 9.788 1.00 89.62 99 HIS A CA 1
ATOM 828 C C . HIS A 1 99 ? -11.490 12.918 9.432 1.00 89.62 99 HIS A C 1
ATOM 830 O O . HIS A 1 99 ? -10.577 12.912 10.258 1.00 89.62 99 HIS A O 1
ATOM 836 N N . ASP A 1 100 ? -11.358 13.407 8.195 1.00 71.00 100 ASP A N 1
ATOM 837 C CA . ASP A 1 100 ? -10.081 13.616 7.495 1.00 71.00 100 ASP A CA 1
ATOM 838 C C . ASP A 1 100 ? -9.147 14.673 8.090 1.00 71.00 100 ASP A C 1
ATOM 840 O O . ASP A 1 100 ? -7.930 14.537 7.976 1.00 71.00 100 ASP A O 1
ATOM 844 N N . GLU A 1 101 ? -9.694 15.714 8.709 1.00 69.12 101 GLU A N 1
ATOM 845 C CA . GLU A 1 101 ? -8.963 16.962 8.954 1.00 69.12 101 GLU A CA 1
ATOM 846 C C . GLU A 1 101 ? -7.971 16.913 10.135 1.00 69.12 101 GLU A C 1
ATOM 848 O O . GLU A 1 101 ? -7.201 17.854 10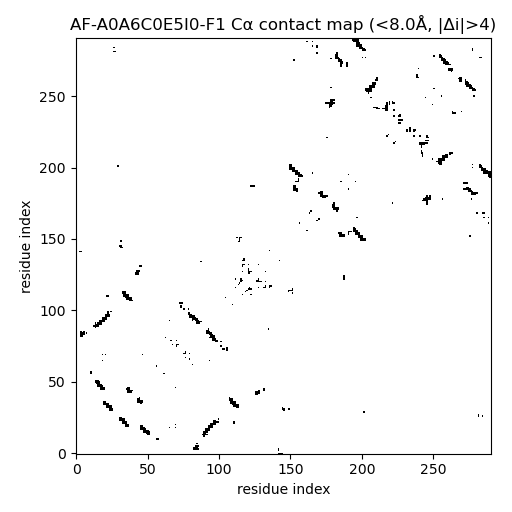.309 1.00 69.12 101 GLU A O 1
ATOM 853 N N . TYR A 1 102 ? -7.951 15.845 10.950 1.00 58.28 102 TYR A N 1
ATOM 854 C CA . TYR A 1 102 ? -7.313 15.915 12.280 1.00 58.28 102 TYR A CA 1
ATOM 855 C C . TYR A 1 102 ? -6.551 14.675 12.759 1.00 58.28 102 TYR A C 1
ATOM 857 O O . TYR A 1 102 ? -6.166 14.619 13.928 1.00 58.28 102 TYR A O 1
ATOM 865 N N . ILE A 1 103 ? -6.294 13.681 11.905 1.00 63.97 103 ILE A N 1
ATOM 866 C CA . ILE A 1 103 ? -5.428 12.560 12.302 1.00 63.97 103 ILE A CA 1
ATOM 867 C C . ILE A 1 103 ? -3.977 12.978 12.062 1.00 63.97 103 ILE A C 1
ATOM 869 O O . ILE A 1 103 ? -3.393 12.670 11.027 1.00 63.97 103 ILE A O 1
ATOM 873 N N . THR A 1 104 ? -3.390 13.702 13.014 1.00 64.75 104 THR A N 1
ATOM 874 C CA . THR A 1 104 ? -1.927 13.740 13.112 1.00 64.75 104 THR A CA 1
ATOM 875 C C . THR A 1 104 ? -1.480 12.330 13.464 1.00 64.75 104 THR A C 1
ATOM 877 O O . THR A 1 104 ? -2.029 11.772 14.416 1.00 64.75 104 THR A O 1
ATOM 880 N N . GLU A 1 105 ? -0.541 11.744 12.719 1.00 67.69 105 GLU A N 1
ATOM 881 C CA . GLU A 1 105 ? 0.022 10.436 13.064 1.00 67.69 105 GLU A CA 1
ATOM 882 C C . GLU A 1 105 ? 0.548 10.492 14.505 1.00 67.69 105 GLU A C 1
ATOM 884 O O . GLU A 1 105 ? 1.569 11.112 14.803 1.00 67.69 105 GLU A O 1
ATOM 889 N N . VAL A 1 106 ? -0.211 9.909 15.434 1.00 77.25 106 VAL A N 1
ATOM 890 C CA . VAL A 1 106 ? 0.204 9.800 16.828 1.00 77.25 106 VAL A CA 1
ATOM 891 C C . VAL A 1 106 ? 1.241 8.692 16.876 1.00 77.25 106 VAL A C 1
ATOM 893 O O . VAL A 1 106 ? 1.063 7.645 16.248 1.00 77.25 106 VAL A O 1
ATOM 896 N N . THR A 1 107 ? 2.324 8.907 17.620 1.00 82.31 107 THR A N 1
ATOM 897 C CA . THR A 1 107 ? 3.381 7.907 17.788 1.00 82.31 107 THR A CA 1
ATOM 898 C C . THR A 1 107 ? 2.784 6.549 18.165 1.00 82.31 107 THR A C 1
ATOM 900 O O . THR A 1 107 ? 2.032 6.442 19.132 1.00 82.31 107 THR A O 1
ATOM 903 N N . GLY A 1 108 ? 3.121 5.513 17.395 1.00 89.81 108 GLY A N 1
ATOM 904 C CA . GLY A 1 108 ? 2.595 4.161 17.594 1.00 89.81 108 GLY A CA 1
ATOM 905 C C . GLY A 1 108 ? 1.215 3.910 16.978 1.00 89.81 108 GLY A C 1
ATOM 906 O O . GLY A 1 108 ? 0.592 2.907 17.307 1.00 89.81 108 GLY A O 1
ATOM 907 N N . THR A 1 109 ? 0.728 4.777 16.089 1.00 91.81 109 THR A N 1
ATOM 908 C CA . THR A 1 109 ? -0.480 4.537 15.285 1.00 91.81 109 THR A CA 1
ATOM 909 C C . THR A 1 109 ? -0.157 4.570 13.797 1.00 91.81 109 THR A C 1
ATOM 911 O O . THR A 1 109 ? 0.749 5.285 13.377 1.00 91.81 109 THR A O 1
ATOM 914 N N . CYS A 1 110 ? -0.876 3.787 12.993 1.00 93.44 110 CYS A N 1
ATOM 915 C CA . CYS A 1 110 ? -0.695 3.757 11.544 1.00 93.44 110 CYS A CA 1
ATOM 916 C C . CYS A 1 110 ? -2.033 3.524 10.834 1.00 93.44 110 CYS A C 1
ATOM 918 O O . CYS A 1 110 ? -2.813 2.662 11.244 1.00 93.44 110 CYS A O 1
ATOM 920 N N . LEU A 1 111 ? -2.295 4.280 9.764 1.00 95.25 111 LEU A N 1
ATOM 921 C CA . LEU A 1 111 ? -3.394 4.012 8.836 1.00 95.25 111 LEU A CA 1
ATOM 922 C C . LEU A 1 111 ? -2.925 3.028 7.765 1.00 95.25 111 LEU A C 1
ATOM 924 O O . LEU A 1 111 ? -2.045 3.344 6.964 1.00 95.25 111 LEU A O 1
ATOM 928 N N . VAL A 1 112 ? -3.536 1.849 7.732 1.00 96.50 112 VAL A N 1
ATOM 929 C CA . VAL A 1 112 ? -3.093 0.691 6.948 1.00 96.50 112 VAL A CA 1
ATOM 930 C C . VAL A 1 112 ? -4.174 0.279 5.954 1.00 96.50 112 VAL A C 1
ATOM 932 O O . VAL A 1 112 ? -5.352 0.217 6.307 1.00 96.50 112 VAL A O 1
ATOM 935 N N . LEU A 1 113 ? -3.802 0.006 4.704 1.00 96.69 113 LEU A N 1
ATOM 936 C CA . LEU A 1 113 ? -4.753 -0.449 3.688 1.00 96.69 113 LEU A CA 1
ATOM 937 C C . LEU A 1 113 ? -4.914 -1.972 3.731 1.00 96.69 113 LEU A C 1
ATOM 939 O O . LEU A 1 113 ? -4.063 -2.705 4.229 1.00 96.69 113 LEU A O 1
ATOM 943 N N . LEU A 1 114 ? -6.003 -2.467 3.145 1.00 96.31 114 LEU A N 1
ATOM 944 C CA . LEU A 1 114 ? -6.260 -3.907 3.051 1.00 96.31 114 LEU A CA 1
ATOM 945 C C . LEU A 1 114 ? -5.177 -4.676 2.297 1.00 96.31 114 LEU A C 1
ATOM 947 O O . LEU A 1 114 ? -4.898 -5.813 2.670 1.00 96.31 114 LEU A O 1
ATOM 951 N N . ASP A 1 115 ? -4.561 -4.070 1.277 1.00 96.56 115 ASP A N 1
ATOM 952 C CA . ASP A 1 115 ? -3.424 -4.675 0.574 1.00 96.56 115 ASP A CA 1
ATOM 953 C C . ASP A 1 115 ? -2.282 -4.993 1.549 1.00 96.56 115 ASP A C 1
ATOM 955 O O . ASP A 1 115 ? -1.760 -6.107 1.581 1.00 96.56 115 ASP A O 1
ATOM 959 N N . GLU A 1 116 ? -1.953 -4.055 2.434 1.00 97.56 116 GLU A N 1
ATOM 960 C CA . GLU A 1 116 ? -0.921 -4.269 3.444 1.00 97.56 116 GLU A CA 1
ATOM 961 C C . GLU A 1 116 ? -1.348 -5.280 4.502 1.00 97.56 116 GLU A C 1
ATOM 963 O O . GLU A 1 116 ? -0.538 -6.108 4.899 1.00 97.56 116 GLU A O 1
ATOM 968 N N . ILE A 1 117 ? -2.612 -5.263 4.936 1.00 97.56 117 ILE A N 1
ATOM 969 C CA . ILE A 1 117 ? -3.114 -6.201 5.949 1.00 97.56 117 ILE A CA 1
ATOM 970 C C . ILE A 1 117 ? -3.111 -7.638 5.421 1.00 97.56 117 ILE A C 1
ATOM 972 O O . ILE A 1 117 ? -2.591 -8.538 6.077 1.00 97.56 117 ILE A O 1
ATOM 976 N N . ILE A 1 118 ? -3.690 -7.868 4.244 1.00 96.44 118 ILE A N 1
ATOM 977 C CA . ILE A 1 118 ? -3.961 -9.215 3.733 1.00 96.44 118 ILE A CA 1
ATOM 978 C C . ILE A 1 118 ? -2.782 -9.748 2.919 1.00 96.44 118 ILE A C 1
ATOM 980 O O . ILE A 1 118 ? -2.338 -10.877 3.149 1.00 96.44 118 ILE A O 1
ATOM 984 N N . ASN A 1 119 ? -2.274 -8.949 1.976 1.00 95.75 119 ASN A N 1
ATOM 985 C CA . ASN A 1 119 ? -1.281 -9.414 1.009 1.00 95.75 119 ASN A CA 1
ATOM 986 C C . ASN A 1 119 ? 0.143 -9.268 1.547 1.00 95.75 119 ASN A C 1
ATOM 988 O O . ASN A 1 119 ? 0.951 -10.181 1.384 1.00 95.75 119 ASN A O 1
ATOM 992 N N . ARG A 1 120 ? 0.461 -8.141 2.198 1.00 96.06 120 ARG A N 1
ATOM 993 C CA . ARG A 1 120 ? 1.822 -7.874 2.704 1.00 96.06 120 ARG A CA 1
ATOM 994 C C . ARG A 1 120 ? 2.043 -8.388 4.124 1.00 96.06 120 ARG A C 1
ATOM 996 O O . ARG A 1 120 ? 3.122 -8.888 4.429 1.00 96.06 120 ARG A O 1
ATOM 1003 N N . LYS A 1 121 ? 1.025 -8.293 4.982 1.00 97.75 121 LYS A N 1
ATOM 1004 C CA . LYS A 1 121 ? 1.067 -8.565 6.431 1.00 97.75 121 LYS A CA 1
ATOM 1005 C C . LYS A 1 121 ? 2.075 -7.693 7.194 1.00 97.75 121 LYS A C 1
ATOM 1007 O O . LYS A 1 121 ? 2.477 -8.030 8.306 1.00 97.75 121 LYS A O 1
ATOM 1012 N N . HIS A 1 122 ? 2.484 -6.578 6.600 1.00 96.88 122 HIS A N 1
ATOM 1013 C CA . HIS A 1 122 ? 3.378 -5.589 7.187 1.00 96.88 122 HIS A CA 1
ATOM 1014 C C . HIS A 1 122 ? 3.115 -4.211 6.572 1.00 96.88 122 HIS A C 1
ATOM 1016 O O . HIS A 1 122 ? 2.593 -4.113 5.462 1.00 96.88 122 HIS A O 1
ATOM 1022 N N . VAL A 1 123 ? 3.506 -3.156 7.283 1.00 95.88 123 VAL A N 1
ATOM 1023 C CA . VAL A 1 123 ? 3.521 -1.771 6.792 1.00 95.88 123 VAL A CA 1
ATOM 1024 C C . VAL A 1 123 ? 4.761 -1.076 7.335 1.00 95.88 123 VAL A C 1
ATOM 1026 O O . VAL A 1 123 ? 5.016 -1.116 8.535 1.00 95.88 123 VAL A O 1
ATOM 1029 N N . CYS A 1 124 ? 5.552 -0.471 6.447 1.00 92.38 124 CYS A N 1
ATOM 1030 C CA . CYS A 1 124 ? 6.778 0.252 6.809 1.00 92.38 124 CYS A CA 1
ATOM 1031 C C . CYS A 1 124 ? 7.701 -0.543 7.762 1.00 92.38 124 CYS A C 1
ATOM 1033 O O . CYS A 1 124 ? 8.229 -0.001 8.728 1.00 92.38 124 CYS A O 1
ATOM 1035 N N . GLY A 1 125 ? 7.839 -1.854 7.534 1.00 91.62 125 GLY A N 1
ATOM 1036 C CA . GLY A 1 125 ? 8.656 -2.755 8.355 1.00 91.62 125 GLY A CA 1
ATOM 1037 C C . GLY A 1 125 ? 7.992 -3.288 9.630 1.00 91.62 125 GLY A C 1
ATOM 1038 O O . GLY A 1 125 ? 8.473 -4.275 10.181 1.00 91.62 125 GLY A O 1
ATOM 1039 N N . SER A 1 126 ? 6.868 -2.719 10.072 1.00 95.12 126 SER A N 1
ATOM 1040 C CA . SER A 1 126 ? 6.098 -3.250 11.201 1.00 95.12 126 SER A CA 1
ATOM 1041 C C . SER A 1 126 ? 5.222 -4.423 10.772 1.00 95.12 126 SER A C 1
ATOM 1043 O O . SER A 1 126 ? 4.459 -4.324 9.809 1.00 95.12 126 SER A O 1
ATOM 1045 N N . VAL A 1 127 ? 5.284 -5.527 11.517 1.00 97.31 127 VAL A N 1
ATOM 1046 C CA . VAL A 1 127 ? 4.487 -6.734 11.255 1.00 97.31 127 VAL A CA 1
ATOM 1047 C C . VAL A 1 127 ? 3.053 -6.529 11.741 1.00 97.31 127 VAL A C 1
ATOM 1049 O O . VAL A 1 127 ? 2.823 -6.098 12.868 1.00 97.31 127 VAL A O 1
ATOM 1052 N N . ILE A 1 128 ? 2.066 -6.886 10.925 1.00 98.31 128 ILE A N 1
ATOM 1053 C CA . ILE A 1 128 ? 0.655 -6.863 11.325 1.00 98.31 128 ILE A CA 1
ATOM 1054 C C . ILE A 1 128 ? 0.334 -8.172 12.040 1.00 98.31 128 ILE A C 1
ATOM 1056 O O . ILE A 1 128 ? 0.668 -9.256 11.559 1.00 98.31 128 ILE A O 1
ATOM 1060 N N . ASN A 1 129 ? -0.303 -8.085 13.207 1.00 98.31 129 ASN A N 1
ATOM 1061 C CA . ASN A 1 129 ? -0.647 -9.263 13.992 1.00 98.31 129 ASN A CA 1
ATOM 1062 C C . ASN A 1 129 ? -1.559 -10.212 13.198 1.00 98.31 129 ASN A C 1
ATOM 1064 O O . ASN A 1 129 ? -2.527 -9.778 12.569 1.00 98.31 129 ASN A O 1
ATOM 1068 N N . SER A 1 130 ? -1.285 -11.518 13.263 1.00 97.94 130 SER A N 1
ATOM 1069 C CA . SER A 1 130 ? -2.033 -12.526 12.503 1.00 97.94 130 SER A CA 1
ATOM 1070 C C . SER A 1 130 ? -3.528 -12.530 12.816 1.00 97.94 130 SER A C 1
ATOM 1072 O O . SER A 1 130 ? -4.319 -12.739 11.906 1.00 97.94 130 SER A O 1
ATOM 1074 N N . SER A 1 131 ? -3.939 -12.213 14.048 1.00 97.69 131 SER A N 1
ATOM 1075 C CA . SER A 1 131 ? -5.361 -12.122 14.407 1.00 97.69 131 SER A CA 1
ATOM 1076 C C . SER A 1 131 ? -6.103 -11.022 13.637 1.00 97.69 131 SER A C 1
ATOM 1078 O O . SER A 1 131 ? -7.269 -11.205 13.290 1.00 97.69 131 SER A O 1
ATOM 1080 N N . VAL A 1 132 ? -5.427 -9.913 13.306 1.00 98.06 132 VAL A N 1
ATOM 1081 C CA . VAL A 1 132 ? -5.981 -8.849 12.454 1.00 98.06 132 VAL A CA 1
ATOM 1082 C C . VAL A 1 132 ? -6.128 -9.362 11.025 1.00 98.06 132 VAL A C 1
ATOM 1084 O O . VAL A 1 132 ? -7.200 -9.236 10.438 1.00 98.06 132 VAL A O 1
ATOM 1087 N N . VAL A 1 133 ? -5.086 -9.995 10.480 1.00 98.19 133 VAL A N 1
ATOM 1088 C CA . VAL A 1 133 ? -5.111 -10.577 9.126 1.00 98.19 133 VAL A CA 1
ATOM 1089 C C . VAL A 1 133 ? -6.244 -11.596 8.992 1.00 98.19 133 VAL A C 1
ATOM 1091 O O . VAL A 1 133 ? -7.054 -11.524 8.068 1.00 98.19 133 VAL A O 1
ATOM 1094 N N . ASP A 1 134 ? -6.338 -12.510 9.952 1.00 97.75 134 ASP A N 1
ATOM 1095 C CA . ASP A 1 134 ? -7.330 -13.575 9.982 1.00 97.75 134 ASP A CA 1
ATOM 1096 C C . ASP A 1 134 ? -8.758 -13.025 10.109 1.00 97.75 134 ASP A C 1
ATOM 1098 O O . ASP A 1 134 ? -9.675 -13.528 9.452 1.00 97.75 134 ASP A O 1
ATOM 1102 N N . PHE A 1 135 ? -8.951 -11.966 10.904 1.00 97.44 135 PHE A N 1
ATOM 1103 C CA . PHE A 1 135 ? -10.226 -11.258 10.998 1.00 97.44 135 PHE A CA 1
ATOM 1104 C C . PHE A 1 135 ? -10.673 -10.730 9.628 1.00 97.44 135 PHE A C 1
ATOM 1106 O O . PHE A 1 135 ? -11.808 -10.982 9.215 1.00 97.44 135 PHE A O 1
ATOM 1113 N N . PHE A 1 136 ? -9.784 -10.047 8.899 1.00 96.38 136 PHE A N 1
ATOM 1114 C CA . PHE A 1 136 ? -10.095 -9.516 7.571 1.00 96.38 136 PHE A CA 1
ATOM 1115 C C . PHE A 1 136 ? -10.350 -10.619 6.544 1.00 96.38 136 PHE A C 1
ATOM 1117 O O . PHE A 1 136 ? -11.279 -10.492 5.751 1.00 96.38 136 PHE A O 1
ATOM 1124 N N . LEU A 1 137 ? -9.598 -11.722 6.581 1.00 95.88 137 LEU A N 1
ATOM 1125 C CA . LEU A 1 137 ? -9.821 -12.866 5.692 1.00 95.88 137 LEU A CA 1
ATOM 1126 C C . LEU A 1 137 ? -11.204 -13.502 5.896 1.00 95.88 137 LEU A C 1
ATOM 1128 O O . LEU A 1 137 ? -11.890 -13.804 4.918 1.00 95.88 137 LEU A O 1
ATOM 1132 N N . ARG A 1 138 ? -11.646 -13.673 7.150 1.00 96.19 138 ARG A N 1
ATOM 1133 C CA . ARG A 1 138 ? -12.977 -14.226 7.466 1.00 96.19 138 ARG A CA 1
ATOM 1134 C C . ARG A 1 138 ? -14.114 -13.258 7.150 1.00 96.19 138 ARG A C 1
ATOM 1136 O O . ARG A 1 138 ? -15.184 -13.688 6.723 1.00 96.19 138 ARG A O 1
ATOM 1143 N N . ASN A 1 139 ? -13.885 -11.959 7.342 1.00 94.19 139 ASN A N 1
ATOM 1144 C CA . ASN A 1 139 ? -14.927 -10.934 7.291 1.00 94.19 139 ASN A CA 1
ATOM 1145 C C . ASN A 1 139 ? -14.834 -10.009 6.078 1.00 94.19 139 ASN A C 1
ATOM 1147 O O . ASN A 1 139 ? -15.489 -8.967 6.071 1.00 94.19 139 ASN A O 1
ATOM 1151 N N . ILE A 1 140 ? -14.075 -10.382 5.041 1.00 92.06 140 ILE A N 1
ATOM 1152 C CA . ILE A 1 140 ? -13.773 -9.506 3.904 1.00 92.06 140 ILE A CA 1
ATOM 1153 C C . ILE A 1 140 ? -15.050 -8.889 3.310 1.00 92.06 140 ILE A C 1
ATOM 1155 O O . ILE A 1 140 ? -15.182 -7.678 3.219 1.00 92.06 140 ILE A O 1
ATOM 1159 N N . LYS A 1 141 ? -16.099 -9.682 3.078 1.00 89.69 141 LYS A N 1
ATOM 1160 C CA . LYS A 1 141 ? -17.375 -9.192 2.519 1.00 89.69 141 LYS A CA 1
ATOM 1161 C C . LYS A 1 141 ? -18.085 -8.132 3.378 1.00 89.69 141 LYS A C 1
ATOM 1163 O O . LYS A 1 141 ? -18.886 -7.370 2.847 1.00 89.69 141 LYS A O 1
ATOM 1168 N N . ASN A 1 142 ? -17.820 -8.099 4.683 1.00 86.75 142 ASN A N 1
ATOM 1169 C CA . ASN A 1 142 ? -18.466 -7.188 5.632 1.00 86.75 142 ASN A CA 1
ATOM 1170 C C . ASN A 1 142 ? -17.685 -5.883 5.821 1.00 86.75 142 ASN A C 1
ATOM 1172 O O . ASN A 1 142 ? -18.281 -4.849 6.122 1.00 86.75 142 ASN A O 1
ATOM 1176 N N . VAL A 1 143 ? -16.362 -5.932 5.656 1.00 85.56 143 VAL A N 1
ATOM 1177 C CA . VAL A 1 143 ? -15.460 -4.801 5.921 1.00 85.56 143 VAL A CA 1
ATOM 1178 C C . VAL A 1 143 ? -15.131 -3.995 4.666 1.00 85.56 143 VAL A C 1
ATOM 1180 O O . VAL A 1 143 ? -14.731 -2.840 4.776 1.00 85.56 143 VAL A O 1
ATOM 1183 N N . LEU A 1 144 ? -15.363 -4.550 3.476 1.00 80.75 144 LEU A N 1
ATOM 1184 C CA . LEU A 1 144 ? -15.097 -3.862 2.218 1.00 80.75 144 LEU A CA 1
ATOM 1185 C C . LEU A 1 144 ? -16.044 -2.695 1.925 1.00 80.75 144 LEU A C 1
ATOM 1187 O O . LEU A 1 144 ? -17.247 -2.732 2.202 1.00 80.75 144 LEU A O 1
ATOM 1191 N N . TYR A 1 145 ? -15.472 -1.656 1.316 1.00 75.25 145 TYR A N 1
ATOM 1192 C CA . TYR A 1 145 ? -16.203 -0.489 0.821 1.00 75.25 145 TYR A CA 1
ATOM 1193 C C . TYR A 1 145 ? -16.352 -0.497 -0.705 1.00 75.25 145 TYR A C 1
ATOM 1195 O O . TYR A 1 145 ? -17.398 -0.100 -1.210 1.00 75.25 145 TYR A O 1
ATOM 1203 N N . THR A 1 146 ? -15.342 -0.990 -1.425 1.00 78.88 146 THR A N 1
ATOM 1204 C CA . THR A 1 146 ? -15.277 -1.046 -2.892 1.00 78.88 146 THR A CA 1
ATOM 1205 C C . THR A 1 146 ? -14.846 -2.434 -3.366 1.00 78.88 146 THR A C 1
ATOM 1207 O O . THR A 1 146 ? -14.272 -3.210 -2.600 1.00 78.88 146 THR A O 1
ATOM 1210 N N . ASN A 1 147 ? -15.126 -2.743 -4.637 1.00 76.00 147 ASN A N 1
ATOM 1211 C CA . ASN A 1 147 ? -14.631 -3.958 -5.295 1.00 76.00 147 ASN A CA 1
ATOM 1212 C C . ASN A 1 147 ? -13.184 -3.812 -5.792 1.00 76.00 147 ASN A C 1
ATOM 1214 O O . ASN A 1 147 ? -12.497 -4.820 -5.943 1.00 76.00 147 ASN A O 1
ATOM 1218 N N . ASP A 1 148 ? -12.732 -2.578 -6.026 1.00 80.81 148 ASP A N 1
ATOM 1219 C CA . ASP A 1 148 ? -11.364 -2.288 -6.444 1.00 80.81 148 ASP A CA 1
ATOM 1220 C C . ASP A 1 148 ? -10.491 -2.039 -5.214 1.00 80.81 148 ASP A C 1
ATOM 1222 O O . ASP A 1 148 ? -10.758 -1.130 -4.419 1.00 80.81 148 ASP A O 1
ATOM 1226 N N . TYR A 1 149 ? -9.455 -2.868 -5.053 1.00 87.50 149 TYR A N 1
ATOM 1227 C CA . TYR A 1 149 ? -8.471 -2.740 -3.981 1.00 87.50 149 TYR A CA 1
ATOM 1228 C C . TYR A 1 149 ? -7.241 -2.040 -4.532 1.00 87.50 149 TYR A C 1
ATOM 1230 O O . TYR A 1 149 ? -6.518 -2.632 -5.342 1.00 87.50 149 TYR A O 1
ATOM 1238 N N . PRO A 1 150 ? -6.978 -0.796 -4.120 1.00 95.06 150 PRO A N 1
ATOM 1239 C CA . PRO A 1 150 ? -5.747 -0.166 -4.526 1.00 95.06 150 PRO A CA 1
ATOM 1240 C C . PRO A 1 150 ? -4.559 -0.857 -3.847 1.00 95.06 150 PRO A C 1
ATOM 1242 O O . PRO A 1 150 ? -4.673 -1.422 -2.755 1.00 95.06 150 PRO A O 1
ATOM 1245 N N . ILE A 1 151 ? -3.415 -0.811 -4.517 1.00 97.00 151 ILE A N 1
ATOM 1246 C CA . ILE A 1 151 ? -2.181 -1.460 -4.066 1.00 97.00 151 ILE A CA 1
ATOM 1247 C C . ILE A 1 151 ? -1.350 -0.443 -3.299 1.00 97.00 151 ILE A C 1
ATOM 1249 O O . ILE A 1 151 ? -1.276 0.716 -3.703 1.00 97.00 151 ILE A O 1
ATOM 1253 N N . VAL A 1 152 ? -0.684 -0.864 -2.226 1.00 98.00 152 VAL A N 1
ATOM 1254 C CA . VAL A 1 152 ? 0.318 -0.016 -1.581 1.00 98.00 152 VAL A CA 1
ATOM 1255 C C . VAL A 1 152 ? 1.689 -0.293 -2.174 1.00 98.00 152 VAL A C 1
ATOM 1257 O O . VAL A 1 152 ? 2.120 -1.439 -2.335 1.00 98.00 152 VAL A O 1
ATOM 1260 N N . ALA A 1 153 ? 2.382 0.789 -2.500 1.00 98.25 153 ALA A N 1
ATOM 1261 C CA . ALA A 1 153 ? 3.739 0.756 -3.001 1.00 98.25 153 ALA A CA 1
ATOM 1262 C C . ALA A 1 153 ? 4.578 1.855 -2.348 1.00 98.25 153 ALA A C 1
ATOM 1264 O O . ALA A 1 153 ? 4.091 2.680 -1.572 1.00 98.25 153 ALA A O 1
ATOM 1265 N N . TYR A 1 154 ? 5.864 1.849 -2.668 1.00 98.12 154 TYR A N 1
ATOM 1266 C CA . TYR A 1 154 ? 6.850 2.725 -2.065 1.00 98.12 154 TYR A CA 1
ATOM 1267 C C . TYR A 1 154 ? 7.731 3.351 -3.133 1.00 98.12 154 TYR A C 1
ATOM 1269 O O . TYR A 1 154 ? 7.975 2.773 -4.197 1.00 98.12 154 TYR A O 1
ATOM 1277 N N . LYS A 1 155 ? 8.232 4.543 -2.830 1.00 97.81 155 LYS A N 1
ATOM 1278 C CA . LYS A 1 155 ? 9.250 5.213 -3.626 1.00 97.81 155 LYS A CA 1
ATOM 1279 C C . LYS A 1 155 ? 10.318 5.751 -2.694 1.00 97.81 155 LYS A C 1
ATOM 1281 O O . LYS A 1 155 ? 10.040 6.591 -1.844 1.00 97.81 155 LYS A O 1
ATOM 1286 N N . GLN A 1 156 ? 11.536 5.263 -2.878 1.00 97.06 156 GLN A N 1
ATOM 1287 C CA . GLN A 1 156 ? 12.717 5.879 -2.295 1.00 97.06 156 GLN A CA 1
ATOM 1288 C C . GLN A 1 156 ? 12.874 7.299 -2.847 1.00 97.06 156 GLN A C 1
ATOM 1290 O O . GLN A 1 156 ? 12.718 7.518 -4.053 1.00 97.06 156 GLN A O 1
ATOM 1295 N N . ILE A 1 157 ? 13.173 8.244 -1.961 1.00 96.56 157 ILE A N 1
ATOM 1296 C CA . ILE A 1 157 ? 13.343 9.660 -2.291 1.00 96.56 157 ILE A CA 1
ATOM 1297 C C . ILE A 1 157 ? 14.613 10.208 -1.644 1.00 96.56 157 ILE A C 1
ATOM 1299 O O . ILE A 1 157 ? 15.072 9.701 -0.622 1.00 96.56 157 ILE A O 1
ATOM 1303 N N . ASP A 1 158 ? 15.172 11.258 -2.240 1.00 96.31 158 ASP A N 1
ATOM 1304 C CA . ASP A 1 158 ? 16.212 12.052 -1.591 1.00 96.31 158 ASP A CA 1
ATOM 1305 C C . ASP A 1 158 ? 15.554 12.935 -0.505 1.00 96.31 158 ASP A C 1
ATOM 1307 O O . ASP A 1 158 ? 14.583 13.640 -0.812 1.00 96.31 158 ASP A O 1
ATOM 1311 N N . PRO A 1 159 ? 16.043 12.916 0.754 1.00 96.25 159 PRO A N 1
ATOM 1312 C CA . PRO A 1 159 ? 15.536 13.782 1.819 1.00 96.25 159 PRO A CA 1
ATOM 1313 C C . PRO A 1 159 ? 15.451 15.264 1.424 1.00 96.25 159 PRO A C 1
ATOM 1315 O O . PRO A 1 159 ? 14.547 15.968 1.869 1.00 96.25 159 PRO A O 1
ATOM 1318 N N . LEU A 1 160 ? 16.359 15.743 0.564 1.00 96.56 160 LEU A N 1
ATOM 1319 C CA . LEU A 1 160 ? 16.412 17.137 0.114 1.00 96.56 160 LEU A CA 1
ATOM 1320 C C . LEU A 1 160 ? 15.215 17.543 -0.757 1.00 96.56 160 LEU A C 1
ATOM 1322 O O . LEU A 1 160 ? 14.934 18.734 -0.884 1.00 96.56 160 LEU A O 1
ATOM 1326 N N . ILE A 1 161 ? 14.504 16.577 -1.349 1.00 95.69 161 ILE A N 1
ATOM 1327 C CA . ILE A 1 161 ? 13.320 16.813 -2.190 1.00 95.69 161 ILE A CA 1
ATOM 1328 C C . ILE A 1 161 ? 12.036 16.243 -1.572 1.00 95.69 161 ILE A C 1
ATOM 1330 O O . ILE A 1 161 ? 11.016 16.133 -2.258 1.00 95.69 161 ILE A O 1
ATOM 1334 N N . ALA A 1 162 ? 12.061 15.862 -0.294 1.00 94.62 162 ALA A N 1
ATOM 1335 C CA . ALA A 1 162 ? 10.928 15.225 0.369 1.00 94.62 162 ALA A CA 1
ATOM 1336 C C . ALA A 1 162 ? 9.680 16.118 0.403 1.00 94.62 162 ALA A C 1
ATOM 1338 O O . ALA A 1 162 ? 8.602 15.684 -0.011 1.00 94.62 162 ALA A O 1
ATOM 1339 N N . ASP A 1 163 ? 9.843 17.383 0.797 1.00 93.06 163 ASP A N 1
ATOM 1340 C CA . ASP A 1 163 ? 8.757 18.371 0.815 1.00 93.06 163 ASP A CA 1
ATOM 1341 C C . ASP A 1 163 ? 8.195 18.609 -0.589 1.00 93.06 163 ASP A C 1
ATOM 1343 O O . ASP A 1 163 ? 6.979 18.669 -0.779 1.00 93.06 163 ASP A O 1
ATOM 1347 N N . TYR A 1 164 ? 9.073 18.702 -1.593 1.00 95.12 164 TYR A N 1
ATOM 1348 C CA . TYR A 1 164 ? 8.661 18.830 -2.991 1.00 95.12 164 TYR A CA 1
ATOM 1349 C C . TYR A 1 164 ? 7.813 17.624 -3.407 1.00 95.12 164 TYR A C 1
ATOM 1351 O O . TYR A 1 164 ? 6.712 17.794 -3.925 1.00 95.12 164 TYR A O 1
ATOM 1359 N N . THR A 1 165 ? 8.286 16.413 -3.103 1.00 95.25 165 THR A N 1
ATOM 1360 C CA . THR A 1 165 ? 7.598 15.169 -3.461 1.00 95.25 165 THR A CA 1
ATOM 1361 C C . THR A 1 165 ? 6.234 15.065 -2.787 1.00 95.25 165 THR A C 1
ATOM 1363 O O . THR A 1 165 ? 5.274 14.654 -3.423 1.00 95.25 165 THR A O 1
ATOM 1366 N N . CYS A 1 166 ? 6.095 15.471 -1.525 1.00 92.12 166 CYS A N 1
ATOM 1367 C CA . CYS A 1 166 ? 4.810 15.392 -0.823 1.00 92.12 166 CYS A CA 1
ATOM 1368 C C . CYS A 1 166 ? 3.770 16.375 -1.361 1.00 92.12 166 CYS A C 1
ATOM 1370 O O . CYS A 1 166 ? 2.586 16.048 -1.404 1.00 92.12 166 CYS A O 1
ATOM 1372 N N . ASN A 1 167 ? 4.207 17.562 -1.783 1.00 92.94 167 ASN A N 1
ATOM 1373 C CA . ASN A 1 167 ? 3.307 18.606 -2.269 1.00 92.94 167 ASN A CA 1
ATOM 1374 C C . ASN A 1 167 ? 2.976 18.466 -3.760 1.00 92.94 167 ASN A C 1
ATOM 1376 O O . ASN A 1 167 ? 1.869 18.801 -4.174 1.00 92.94 167 ASN A O 1
ATOM 1380 N N . LEU A 1 168 ? 3.930 18.000 -4.569 1.00 95.56 168 LEU A N 1
ATOM 1381 C CA . LEU A 1 168 ? 3.819 17.958 -6.032 1.00 95.56 168 LEU A CA 1
ATOM 1382 C C . LEU A 1 168 ? 3.794 16.538 -6.602 1.00 95.56 168 LEU A C 1
ATOM 1384 O O . LEU A 1 168 ? 3.585 16.367 -7.798 1.00 95.56 168 LEU A O 1
ATOM 1388 N N . GLY A 1 169 ? 3.965 15.527 -5.752 1.00 95.94 169 GLY A N 1
ATOM 1389 C CA . GLY A 1 169 ? 4.034 14.116 -6.106 1.00 95.94 169 GLY A CA 1
ATOM 1390 C C . GLY A 1 169 ? 5.401 13.669 -6.625 1.00 95.94 169 GLY A C 1
ATOM 1391 O O . GLY A 1 169 ? 6.398 14.386 -6.572 1.00 95.94 169 GLY A O 1
ATOM 1392 N N . VAL A 1 170 ? 5.452 12.423 -7.090 1.00 96.50 170 VAL A N 1
ATOM 1393 C CA . VAL A 1 170 ? 6.670 11.777 -7.584 1.00 96.50 170 VAL A CA 1
ATOM 1394 C C . VAL A 1 170 ? 6.973 12.257 -9.001 1.00 96.50 170 VAL A C 1
ATOM 1396 O O . VAL A 1 170 ? 6.077 12.335 -9.831 1.00 96.50 170 VAL A O 1
ATOM 1399 N N . SER A 1 171 ? 8.237 12.549 -9.302 1.00 96.81 171 SER A N 1
ATOM 1400 C CA . SER A 1 171 ? 8.664 12.897 -10.661 1.00 96.81 171 SER A CA 1
ATOM 1401 C C . SER A 1 171 ? 8.596 11.698 -11.612 1.00 96.81 171 SER A C 1
ATOM 1403 O O . SER A 1 171 ? 8.781 10.547 -11.202 1.00 96.81 171 SER A O 1
ATOM 1405 N N . LEU A 1 172 ? 8.389 11.976 -12.901 1.00 97.50 172 LEU A N 1
ATOM 1406 C CA . LEU A 1 172 ? 8.583 10.983 -13.958 1.00 97.50 172 LEU A CA 1
ATOM 1407 C C . LEU A 1 172 ? 10.013 10.430 -13.915 1.00 97.50 172 LEU A C 1
ATOM 1409 O O . LEU A 1 172 ? 10.949 11.121 -13.511 1.00 97.50 172 LEU A O 1
ATOM 1413 N N . SER A 1 173 ? 10.173 9.181 -14.338 1.00 96.94 173 SER A N 1
ATOM 1414 C CA . SER A 1 173 ? 11.482 8.557 -14.488 1.00 96.94 173 SER A CA 1
ATOM 1415 C C . 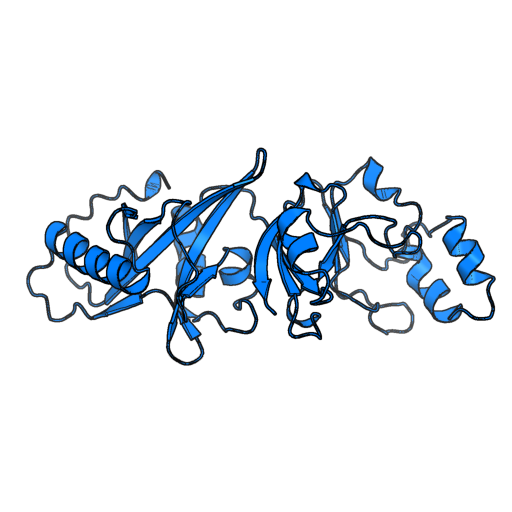SER A 1 173 ? 12.306 9.201 -15.604 1.00 96.94 173 SER A C 1
ATOM 1417 O O . SER A 1 173 ? 11.828 10.019 -16.392 1.00 96.94 173 SER A O 1
ATOM 1419 N N . GLU A 1 174 ? 13.548 8.753 -15.725 1.00 96.88 174 GLU A N 1
ATOM 1420 C CA . GLU A 1 174 ? 14.374 9.059 -16.886 1.00 96.88 174 GLU A CA 1
ATOM 1421 C C . GLU A 1 174 ? 13.818 8.413 -18.165 1.00 96.88 174 GLU A C 1
ATOM 1423 O O . GLU A 1 174 ? 13.031 7.456 -18.123 1.00 96.88 174 GLU A O 1
ATOM 1428 N N . ILE A 1 175 ? 14.246 8.948 -19.311 1.00 95.56 175 ILE A N 1
ATOM 1429 C CA . ILE A 1 175 ? 13.839 8.500 -20.655 1.00 95.56 175 ILE A CA 1
ATOM 1430 C C . ILE A 1 175 ? 14.269 7.065 -20.974 1.00 95.56 175 ILE A C 1
ATOM 1432 O O . ILE A 1 175 ? 13.732 6.440 -21.882 1.00 95.56 175 ILE A O 1
ATOM 1436 N N . ASP A 1 176 ? 15.250 6.543 -20.245 1.00 95.00 176 ASP A N 1
ATOM 1437 C CA . ASP A 1 176 ? 15.834 5.228 -20.465 1.00 95.00 176 ASP A CA 1
ATOM 1438 C C . ASP A 1 176 ? 15.352 4.188 -19.439 1.00 95.00 176 ASP A C 1
ATOM 1440 O O . ASP A 1 176 ? 15.945 3.111 -19.313 1.00 95.00 176 ASP A O 1
ATOM 1444 N N . ALA A 1 177 ? 14.273 4.497 -18.713 1.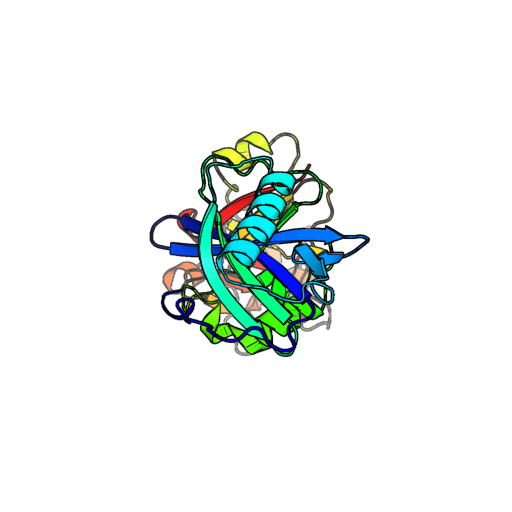00 97.12 177 ALA A N 1
ATOM 1445 C CA . ALA A 1 177 ? 13.625 3.572 -17.798 1.00 97.12 177 ALA A CA 1
ATOM 1446 C C . ALA A 1 177 ? 12.968 2.400 -18.549 1.00 97.12 177 ALA A C 1
ATOM 1448 O O . ALA A 1 177 ? 12.492 2.531 -19.675 1.00 97.12 177 ALA A O 1
ATOM 1449 N N . ILE A 1 178 ? 12.931 1.226 -17.911 1.00 97.19 178 ILE A N 1
ATOM 1450 C CA . ILE A 1 178 ? 12.662 -0.059 -18.578 1.00 97.19 178 ILE A CA 1
ATOM 1451 C C . ILE A 1 178 ? 11.278 -0.165 -19.245 1.00 97.19 178 ILE A C 1
ATOM 1453 O O . ILE A 1 178 ? 11.099 -1.010 -20.117 1.00 97.19 178 ILE A O 1
ATOM 1457 N N . GLN A 1 179 ? 10.300 0.646 -18.839 1.00 97.94 179 GLN A N 1
ATOM 1458 C CA . GLN A 1 179 ? 8.955 0.739 -19.428 1.00 97.94 179 GLN A CA 1
ATOM 1459 C C . GLN A 1 179 ? 8.650 2.151 -19.960 1.00 97.94 179 GLN A C 1
ATOM 1461 O O . GLN A 1 179 ? 7.482 2.523 -20.050 1.00 97.94 179 GLN A O 1
ATOM 1466 N N . GLY A 1 180 ? 9.675 2.952 -20.258 1.00 97.75 180 GLY A N 1
ATOM 1467 C CA . GLY A 1 180 ? 9.540 4.339 -20.700 1.00 97.75 180 GLY A CA 1
ATOM 1468 C C . GLY A 1 180 ? 9.382 5.338 -19.553 1.00 97.75 180 GLY A C 1
ATOM 1469 O O . GLY A 1 180 ? 9.415 4.972 -18.375 1.00 97.75 180 GLY A O 1
ATOM 1470 N N . GLN A 1 181 ? 9.232 6.615 -19.902 1.00 97.88 181 GLN A N 1
ATOM 1471 C CA . GLN A 1 181 ? 9.192 7.735 -18.960 1.00 97.88 181 GLN A CA 1
ATOM 1472 C C . GLN A 1 181 ? 7.834 7.842 -18.238 1.00 97.88 181 GLN A C 1
ATOM 1474 O O . GLN A 1 181 ? 6.910 8.489 -18.724 1.00 97.88 181 GLN A O 1
ATOM 1479 N N . PHE A 1 182 ? 7.723 7.221 -17.062 1.00 98.31 182 PHE A N 1
ATOM 1480 C CA . PHE A 1 182 ? 6.485 7.132 -16.267 1.00 98.31 182 PHE A CA 1
ATOM 1481 C C . PHE A 1 182 ? 6.767 7.212 -14.760 1.00 98.31 182 PHE A C 1
ATOM 1483 O O . PHE A 1 182 ? 7.885 7.520 -14.348 1.00 98.31 182 PHE A O 1
ATOM 1490 N N . TYR A 1 183 ? 5.769 6.9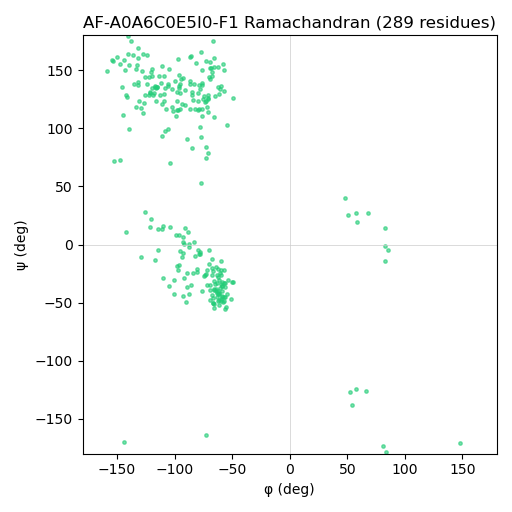42 -13.913 1.00 98.50 183 TYR A N 1
ATOM 1491 C CA . TYR A 1 183 ? 5.928 6.918 -12.458 1.00 98.50 183 TYR A CA 1
ATOM 1492 C C . TYR A 1 183 ? 6.222 5.496 -11.975 1.00 98.50 183 TYR A C 1
ATOM 1494 O O . TYR A 1 183 ? 5.428 4.582 -12.196 1.00 98.50 183 TYR A O 1
ATOM 1502 N N . TYR A 1 184 ? 7.367 5.319 -11.314 1.00 98.56 184 TYR A N 1
ATOM 1503 C CA . TYR A 1 184 ? 7.886 4.014 -10.898 1.00 98.56 184 TYR A CA 1
ATOM 1504 C C . TYR A 1 184 ? 7.876 3.877 -9.387 1.00 98.56 184 TYR A C 1
ATOM 1506 O O . TYR A 1 184 ? 8.488 4.691 -8.686 1.00 98.56 184 TYR A O 1
ATOM 1514 N N . PHE A 1 185 ? 7.286 2.783 -8.928 1.00 98.44 185 PHE A N 1
ATOM 1515 C CA . PHE A 1 185 ? 7.154 2.399 -7.534 1.00 98.44 185 PHE A CA 1
ATOM 1516 C C . PHE A 1 185 ? 7.661 0.973 -7.316 1.00 98.44 185 PHE A C 1
ATOM 1518 O O . PHE A 1 185 ? 7.837 0.192 -8.255 1.00 98.44 185 PHE A O 1
ATOM 1525 N N . THR A 1 186 ? 7.905 0.633 -6.058 1.00 97.81 186 THR A N 1
ATOM 1526 C CA . THR A 1 186 ? 8.445 -0.661 -5.643 1.00 97.81 186 THR A CA 1
ATOM 1527 C C . THR A 1 186 ? 7.773 -1.157 -4.363 1.00 97.81 186 THR A C 1
ATOM 1529 O O . THR A 1 186 ? 6.874 -0.511 -3.823 1.00 97.81 186 THR A O 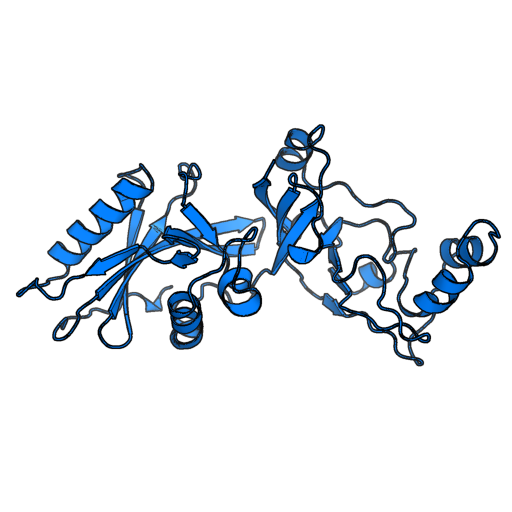1
ATOM 1532 N N . THR A 1 187 ? 8.161 -2.335 -3.888 1.00 97.00 187 THR A N 1
ATOM 1533 C CA . THR A 1 187 ? 7.730 -2.867 -2.588 1.00 97.00 187 THR A CA 1
ATOM 1534 C C . THR A 1 187 ? 8.624 -2.370 -1.462 1.00 97.00 187 THR A C 1
ATOM 1536 O O . THR A 1 187 ? 9.750 -1.949 -1.708 1.00 97.00 187 THR A O 1
ATOM 1539 N N . TYR A 1 188 ? 8.150 -2.466 -0.218 1.00 96.06 188 TYR A N 1
ATOM 1540 C CA . TYR A 1 188 ? 8.922 -2.034 0.948 1.00 96.06 188 TYR A CA 1
ATOM 1541 C C . TYR A 1 188 ? 10.306 -2.699 1.015 1.00 96.06 188 TYR A C 1
ATOM 1543 O O . TYR A 1 188 ? 11.299 -2.009 1.198 1.00 96.06 188 TYR A O 1
ATOM 1551 N N . ASP A 1 189 ? 10.384 -4.005 0.739 1.00 94.62 189 ASP A N 1
ATOM 1552 C CA . ASP A 1 189 ? 11.639 -4.778 0.750 1.00 94.62 189 ASP A CA 1
ATOM 1553 C C . ASP A 1 189 ? 12.732 -4.241 -0.194 1.00 94.62 189 ASP A C 1
ATOM 1555 O O . ASP A 1 189 ? 13.911 -4.535 -0.010 1.00 94.62 189 ASP A O 1
ATOM 1559 N N . ASN A 1 190 ? 12.351 -3.466 -1.213 1.00 95.00 190 ASN A N 1
ATOM 1560 C CA . ASN A 1 190 ? 13.272 -2.887 -2.190 1.00 95.00 190 ASN A CA 1
ATOM 1561 C C . ASN A 1 190 ? 13.690 -1.450 -1.844 1.00 95.00 190 ASN A C 1
ATOM 1563 O O . ASN A 1 190 ? 14.527 -0.875 -2.540 1.00 95.00 190 ASN A O 1
ATOM 1567 N N . VAL A 1 191 ? 13.113 -0.849 -0.803 1.00 95.12 191 VAL A N 1
ATOM 1568 C CA . VAL A 1 191 ? 13.515 0.471 -0.316 1.00 95.12 191 VAL A CA 1
ATOM 1569 C C . VAL A 1 191 ? 14.781 0.309 0.522 1.00 95.12 191 VAL A C 1
ATOM 1571 O O . VAL A 1 191 ? 14.771 -0.363 1.548 1.00 95.12 191 VAL A O 1
ATOM 1574 N N . GLN A 1 192 ? 15.886 0.915 0.081 1.00 91.50 192 GLN A N 1
ATOM 1575 C CA . GLN A 1 192 ? 17.189 0.769 0.748 1.00 91.50 192 GLN A CA 1
ATOM 1576 C C . GLN A 1 192 ? 17.525 1.931 1.696 1.00 91.50 192 GLN A C 1
ATOM 1578 O O . GLN A 1 192 ? 18.408 1.795 2.542 1.00 91.50 192 GLN A O 1
ATOM 1583 N N . SER A 1 193 ? 16.855 3.077 1.556 1.00 90.12 193 SER A N 1
ATOM 1584 C CA . SER A 1 193 ? 17.043 4.267 2.396 1.00 90.12 193 SER A CA 1
ATOM 1585 C C . SER A 1 193 ? 16.019 4.354 3.529 1.00 90.12 193 SER A C 1
ATOM 1587 O O . SER A 1 193 ? 14.926 3.804 3.433 1.00 90.12 193 SER A O 1
ATOM 1589 N N . SER A 1 194 ? 16.336 5.124 4.577 1.00 91.56 194 SER A N 1
ATOM 1590 C CA . SER A 1 194 ? 15.344 5.511 5.595 1.00 91.56 194 SER A CA 1
ATOM 1591 C C . SER A 1 194 ? 14.276 6.450 5.034 1.00 91.56 194 SER A C 1
ATOM 1593 O O . SER A 1 194 ? 13.151 6.461 5.523 1.00 91.56 194 SER A O 1
ATOM 1595 N N . SER A 1 195 ? 14.620 7.203 3.985 1.00 95.75 195 SER A N 1
ATOM 1596 C CA . SER A 1 195 ? 13.737 8.211 3.413 1.00 95.75 195 SER A CA 1
ATOM 1597 C C . SER A 1 195 ? 12.971 7.679 2.206 1.00 95.75 195 SER A C 1
ATOM 1599 O O . SER A 1 195 ? 13.556 7.324 1.176 1.00 95.75 195 SER A O 1
ATOM 1601 N N . PHE A 1 196 ? 11.652 7.604 2.339 1.00 97.19 196 PHE A N 1
ATOM 1602 C CA . PHE A 1 196 ? 10.750 7.086 1.319 1.00 97.19 196 PHE A CA 1
ATOM 1603 C C . PHE A 1 196 ? 9.344 7.670 1.468 1.00 97.19 196 PHE A C 1
ATOM 1605 O O . PHE A 1 196 ? 8.928 8.113 2.538 1.00 97.19 196 PHE A O 1
ATOM 1612 N N . VAL A 1 197 ? 8.572 7.625 0.386 1.00 97.38 197 VAL A N 1
ATOM 1613 C CA . VAL A 1 197 ? 7.128 7.869 0.426 1.00 97.38 197 VAL A CA 1
ATOM 1614 C C . VAL A 1 197 ? 6.379 6.556 0.269 1.00 97.38 197 VAL A C 1
ATOM 1616 O O . VAL A 1 197 ? 6.739 5.704 -0.549 1.00 97.38 197 VAL A O 1
ATOM 1619 N N . ARG A 1 198 ? 5.321 6.404 1.059 1.00 97.81 198 ARG A N 1
ATOM 1620 C CA . ARG A 1 198 ? 4.334 5.334 0.926 1.00 97.81 198 ARG A CA 1
ATOM 1621 C C . ARG A 1 198 ? 3.171 5.871 0.110 1.00 97.81 198 ARG A C 1
ATOM 1623 O O . ARG A 1 198 ? 2.651 6.946 0.412 1.00 97.81 198 ARG A O 1
ATOM 1630 N N . VAL A 1 199 ? 2.766 5.134 -0.913 1.00 98.19 199 VAL A N 1
ATOM 1631 C CA . VAL A 1 199 ? 1.733 5.560 -1.856 1.00 98.19 199 VAL A CA 1
ATOM 1632 C C . VAL A 1 199 ? 0.656 4.499 -2.007 1.00 98.19 199 VAL A C 1
ATOM 1634 O O . VAL A 1 199 ? 0.926 3.303 -1.913 1.00 98.19 199 VAL A O 1
ATOM 1637 N N . VAL A 1 200 ? -0.561 4.949 -2.280 1.00 98.06 200 VAL A N 1
ATOM 1638 C CA . VAL A 1 200 ? -1.646 4.106 -2.778 1.00 98.06 200 VAL A CA 1
ATOM 1639 C C . VAL A 1 200 ? -1.690 4.220 -4.300 1.00 98.06 200 VAL A C 1
ATOM 1641 O O . VAL A 1 200 ? -1.575 5.325 -4.825 1.00 98.06 200 VAL A O 1
ATOM 1644 N N . LEU A 1 201 ? -1.826 3.092 -4.999 1.00 98.19 201 LEU A N 1
ATOM 1645 C CA . LEU A 1 201 ? -1.843 2.989 -6.458 1.00 98.19 201 LEU A CA 1
ATOM 1646 C C . LEU A 1 201 ? -3.199 2.489 -6.972 1.00 98.19 201 LEU A C 1
ATOM 1648 O O . LEU A 1 201 ? -3.731 1.489 -6.485 1.00 98.19 201 LEU A O 1
ATOM 1652 N N . PHE A 1 202 ? -3.696 3.132 -8.027 1.00 97.31 202 PHE A N 1
ATOM 1653 C CA . PHE A 1 202 ? -4.923 2.791 -8.746 1.00 97.31 202 PHE A CA 1
ATOM 1654 C C . PHE A 1 202 ? -4.564 2.210 -10.119 1.00 97.31 202 PHE A C 1
ATOM 1656 O O . PHE A 1 202 ? -4.246 2.919 -11.076 1.00 97.31 202 PHE A O 1
ATOM 1663 N N . MET A 1 203 ? -4.565 0.880 -10.199 1.00 96.75 203 MET A N 1
ATOM 1664 C CA . MET A 1 203 ? -3.912 0.156 -11.294 1.00 96.75 203 MET A CA 1
ATOM 1665 C C . MET A 1 203 ? -4.649 0.230 -12.637 1.00 96.75 203 MET A C 1
ATOM 1667 O O . MET A 1 203 ? -4.001 0.101 -13.676 1.00 96.75 203 MET A O 1
ATOM 1671 N N . GLY A 1 204 ? -5.972 0.424 -12.636 1.00 96.00 204 GLY A N 1
ATOM 1672 C CA . GLY A 1 204 ? -6.782 0.385 -13.857 1.00 96.00 204 GLY A CA 1
ATOM 1673 C C . GLY A 1 204 ? -6.574 -0.917 -14.640 1.00 96.00 204 GLY A C 1
ATOM 1674 O O . GLY A 1 204 ? -6.465 -2.003 -14.064 1.00 96.00 204 GLY A O 1
ATOM 1675 N N . LYS A 1 205 ? -6.480 -0.820 -15.968 1.00 97.38 205 LYS A N 1
ATOM 1676 C CA . LYS A 1 205 ? -6.140 -1.952 -16.829 1.00 97.38 205 LYS A CA 1
ATOM 1677 C C . LYS A 1 205 ? -4.635 -2.226 -16.779 1.00 97.38 205 LYS A C 1
ATOM 1679 O O . LYS A 1 205 ? -3.845 -1.567 -17.451 1.00 97.38 205 LYS A O 1
ATOM 1684 N N . GLN A 1 206 ? -4.248 -3.233 -16.008 1.00 97.69 206 GLN A N 1
ATOM 1685 C CA . GLN A 1 206 ? -2.852 -3.598 -15.771 1.00 97.69 206 GLN A CA 1
ATOM 1686 C C . GLN A 1 206 ? -2.287 -4.553 -16.836 1.00 97.69 206 GLN A C 1
ATOM 1688 O O . GLN A 1 206 ? -2.924 -5.537 -17.211 1.00 97.69 206 GLN A O 1
ATOM 1693 N N . LEU A 1 207 ? -1.046 -4.309 -17.262 1.00 97.94 207 LEU A N 1
ATOM 1694 C CA . LEU A 1 207 ? -0.210 -5.259 -17.994 1.00 97.94 207 LEU A CA 1
ATOM 1695 C C . LEU A 1 207 ? 0.754 -5.960 -17.029 1.00 97.94 207 LEU A C 1
ATOM 1697 O O . LEU A 1 207 ? 1.564 -5.315 -16.369 1.00 97.94 207 LEU A O 1
ATOM 1701 N N . THR A 1 208 ? 0.728 -7.289 -16.969 1.00 97.75 208 THR A N 1
ATOM 1702 C CA . THR A 1 208 ? 1.762 -8.059 -16.261 1.00 97.75 208 THR A CA 1
ATOM 1703 C C . THR A 1 208 ? 2.827 -8.509 -17.249 1.00 97.75 208 THR A C 1
ATOM 1705 O O . THR A 1 208 ? 2.545 -9.290 -18.157 1.00 97.75 208 THR A O 1
ATOM 1708 N N . LYS A 1 209 ? 4.058 -8.031 -17.071 1.00 97.25 209 LYS A N 1
ATOM 1709 C CA . LYS A 1 209 ? 5.191 -8.428 -17.910 1.00 97.25 209 LYS A CA 1
ATOM 1710 C C . LYS A 1 209 ? 5.782 -9.744 -17.413 1.00 97.25 209 LYS A C 1
ATOM 1712 O O . LYS A 1 209 ? 5.949 -9.962 -16.213 1.00 97.25 209 LYS A O 1
ATOM 1717 N N . GLN A 1 210 ? 6.121 -10.611 -18.357 1.00 96.00 210 GLN A N 1
ATOM 1718 C CA . GLN A 1 210 ? 6.808 -11.876 -18.124 1.00 96.00 210 GLN A CA 1
ATOM 1719 C C . GLN A 1 210 ? 7.974 -11.992 -19.112 1.00 96.00 210 GLN A C 1
ATOM 1721 O O . GLN A 1 210 ? 8.109 -11.182 -20.023 1.00 96.00 210 GLN A O 1
ATOM 1726 N N . ASN A 1 211 ? 8.850 -12.975 -18.909 1.00 96.56 211 ASN A N 1
ATOM 1727 C CA . ASN A 1 211 ? 9.928 -13.274 -19.847 1.00 96.56 211 ASN A CA 1
ATOM 1728 C C . ASN A 1 211 ? 9.580 -14.528 -20.664 1.00 96.56 211 ASN A C 1
ATOM 1730 O O . ASN A 1 211 ? 10.157 -15.593 -20.445 1.00 96.56 211 ASN A O 1
ATOM 1734 N N . ILE A 1 212 ? 8.596 -14.427 -21.562 1.00 96.94 212 ILE A N 1
ATOM 1735 C CA . ILE A 1 212 ? 8.160 -15.555 -22.397 1.00 96.94 212 ILE A CA 1
ATOM 1736 C C . ILE A 1 212 ? 8.857 -15.470 -23.756 1.00 96.94 212 ILE A C 1
ATOM 1738 O O . ILE A 1 212 ? 8.927 -14.407 -24.359 1.00 96.94 212 ILE A O 1
ATOM 1742 N N . LEU A 1 213 ? 9.356 -16.594 -24.279 1.00 95.38 213 LEU A N 1
ATOM 1743 C CA . LEU A 1 213 ? 10.081 -16.635 -25.561 1.00 95.38 213 LEU A CA 1
ATOM 1744 C C . LEU A 1 213 ? 9.262 -16.142 -26.765 1.00 95.38 213 LEU A C 1
ATOM 1746 O O . LEU A 1 213 ? 9.844 -15.689 -27.746 1.00 95.38 213 LEU A O 1
ATOM 1750 N N . SER A 1 214 ? 7.934 -16.247 -26.701 1.00 95.81 214 SER A N 1
ATOM 1751 C CA . SER A 1 214 ? 7.020 -15.785 -27.750 1.00 95.81 214 SER A CA 1
ATOM 1752 C C . SER A 1 214 ? 6.714 -14.289 -27.691 1.00 95.81 214 SER A C 1
ATOM 1754 O O . SER A 1 214 ? 6.071 -13.782 -28.610 1.00 95.81 214 SER A O 1
ATOM 1756 N N . ASP A 1 215 ? 7.120 -13.591 -26.628 1.00 94.56 215 ASP A N 1
ATOM 1757 C CA . ASP A 1 215 ? 6.831 -12.169 -26.480 1.00 94.56 215 ASP A CA 1
ATOM 1758 C C . ASP A 1 215 ? 7.618 -11.345 -27.500 1.00 94.56 215 ASP A C 1
ATOM 1760 O O . ASP A 1 215 ? 8.775 -11.629 -27.830 1.00 94.56 215 ASP A O 1
ATOM 1764 N N . LYS A 1 216 ? 6.968 -10.294 -28.006 1.00 95.81 216 LYS A N 1
ATOM 1765 C CA . LYS A 1 216 ? 7.586 -9.353 -28.937 1.00 95.81 216 LYS A CA 1
ATOM 1766 C C . LYS A 1 216 ? 8.786 -8.688 -28.262 1.00 95.81 216 LYS A C 1
ATOM 1768 O O . LYS A 1 216 ? 8.686 -8.206 -27.139 1.00 95.81 216 LYS A O 1
ATOM 1773 N N . THR A 1 217 ? 9.904 -8.627 -28.976 1.00 96.56 217 THR A N 1
ATOM 1774 C CA . THR A 1 217 ? 11.094 -7.912 -28.515 1.00 96.56 217 THR A CA 1
ATOM 1775 C C . THR A 1 217 ? 10.941 -6.403 -28.668 1.00 96.56 217 THR A C 1
ATOM 1777 O O . THR A 1 217 ? 10.308 -5.926 -29.616 1.00 96.56 217 THR A O 1
ATOM 1780 N N . ASP A 1 218 ? 11.601 -5.664 -27.789 1.00 96.38 218 ASP A N 1
ATOM 1781 C CA . ASP A 1 218 ? 11.722 -4.218 -27.829 1.00 96.38 218 ASP A CA 1
ATOM 1782 C C . ASP A 1 218 ? 12.530 -3.775 -29.059 1.00 96.38 218 ASP A C 1
ATOM 1784 O O . ASP A 1 218 ? 13.729 -4.025 -29.194 1.00 96.38 218 ASP A O 1
ATOM 1788 N N . GLY A 1 219 ? 11.831 -3.154 -30.008 1.00 95.50 219 GLY A N 1
ATOM 1789 C CA . GLY A 1 219 ? 12.406 -2.630 -31.246 1.00 95.50 219 GLY A CA 1
ATOM 1790 C C . GLY A 1 219 ? 12.745 -1.141 -31.186 1.00 95.50 219 GLY A C 1
ATOM 1791 O O . GLY A 1 219 ? 13.053 -0.570 -32.240 1.00 95.50 219 GLY A O 1
ATOM 1792 N N . SER A 1 220 ? 12.643 -0.519 -30.006 1.00 96.00 220 SER A N 1
ATOM 1793 C CA . SER A 1 220 ? 12.863 0.914 -29.810 1.00 96.00 220 SER A CA 1
ATOM 1794 C C . SER A 1 220 ? 14.258 1.348 -30.251 1.00 96.00 220 SER A C 1
ATOM 1796 O O . SER A 1 220 ? 15.222 0.571 -30.289 1.00 96.00 220 SER A O 1
ATOM 1798 N N . TYR A 1 221 ? 14.384 2.631 -30.594 1.00 95.50 221 TYR A N 1
ATOM 1799 C CA . TYR A 1 221 ? 15.689 3.218 -30.894 1.00 95.50 221 TYR A CA 1
ATOM 1800 C C . TYR A 1 221 ? 16.638 3.095 -29.692 1.00 95.50 221 TYR A C 1
ATOM 1802 O O . TYR A 1 221 ? 17.764 2.632 -29.867 1.00 95.50 221 TYR A O 1
ATOM 1810 N N . MET A 1 222 ? 16.139 3.392 -28.487 1.00 95.44 222 MET A N 1
ATOM 1811 C CA . MET A 1 222 ? 16.883 3.289 -27.229 1.00 95.44 222 MET A CA 1
ATOM 1812 C C . MET A 1 222 ? 17.450 1.881 -27.012 1.00 95.44 222 MET A C 1
ATOM 1814 O O . MET A 1 222 ? 18.630 1.732 -26.698 1.00 95.44 222 MET A O 1
ATOM 1818 N N . LYS A 1 223 ? 16.659 0.822 -27.249 1.00 96.81 223 LYS A N 1
ATOM 1819 C CA . LYS A 1 223 ? 17.159 -0.553 -27.103 1.00 96.81 223 LYS A CA 1
ATOM 1820 C C . LYS A 1 223 ? 18.293 -0.864 -28.074 1.00 96.81 223 LYS A C 1
ATOM 1822 O O . LYS A 1 223 ? 19.289 -1.473 -27.684 1.00 96.81 223 LYS A O 1
ATOM 1827 N N . ARG A 1 224 ? 18.168 -0.437 -29.334 1.00 96.88 224 ARG A N 1
ATOM 1828 C CA . ARG A 1 224 ? 19.232 -0.616 -30.336 1.00 96.88 224 ARG A CA 1
ATOM 1829 C C . ARG A 1 224 ? 20.503 0.134 -29.950 1.00 96.88 224 ARG A C 1
ATOM 1831 O O . ARG A 1 224 ? 21.586 -0.429 -30.083 1.00 96.88 224 ARG A O 1
ATOM 1838 N N . GLU A 1 225 ? 20.367 1.358 -29.446 1.00 95.94 225 GLU A N 1
ATOM 1839 C CA . GLU A 1 225 ? 21.489 2.162 -28.961 1.00 95.94 225 GLU A CA 1
ATOM 1840 C C . GLU A 1 225 ? 22.197 1.468 -27.789 1.00 95.94 225 GLU A C 1
ATOM 1842 O O . GLU A 1 225 ? 23.395 1.192 -27.888 1.00 95.94 225 GLU A O 1
ATOM 1847 N N . LYS A 1 226 ? 21.452 1.050 -26.753 1.00 94.62 226 LYS A N 1
ATOM 1848 C CA . LYS A 1 226 ? 21.998 0.334 -25.586 1.00 94.62 226 LYS A CA 1
ATOM 1849 C C . LYS A 1 226 ? 22.695 -0.982 -25.949 1.00 94.62 226 LYS A C 1
ATOM 1851 O O . LYS A 1 226 ? 23.713 -1.313 -25.349 1.00 94.62 226 LYS A O 1
ATOM 1856 N N . LEU A 1 227 ? 22.194 -1.716 -26.947 1.00 95.94 227 LEU A N 1
ATOM 1857 C CA . LEU A 1 227 ? 22.839 -2.937 -27.455 1.00 95.94 227 LEU A CA 1
ATOM 1858 C C . LEU A 1 227 ? 24.112 -2.660 -28.272 1.00 95.94 227 LEU A C 1
ATOM 1860 O O . LEU A 1 227 ? 24.966 -3.540 -28.383 1.00 95.94 227 LEU A O 1
ATOM 1864 N N . SER A 1 228 ? 24.232 -1.471 -28.867 1.00 95.50 228 SER A N 1
ATOM 1865 C CA . SER A 1 228 ? 25.389 -1.075 -29.679 1.00 95.50 228 SER A CA 1
ATOM 1866 C C . SER A 1 228 ? 26.514 -0.418 -28.870 1.00 95.50 228 SER A C 1
ATOM 1868 O O . SER A 1 228 ? 27.677 -0.466 -29.281 1.00 95.50 228 SER A O 1
ATOM 1870 N N . ASP A 1 229 ? 26.185 0.164 -27.717 1.00 93.81 229 ASP A N 1
ATOM 1871 C CA . ASP A 1 229 ? 27.132 0.834 -26.834 1.00 93.81 229 ASP A CA 1
ATOM 1872 C C . ASP A 1 229 ? 27.974 -0.176 -26.037 1.00 93.81 229 ASP A C 1
ATOM 1874 O O . ASP A 1 229 ? 27.475 -0.937 -25.209 1.00 93.81 229 ASP A O 1
ATOM 1878 N N . ARG A 1 230 ? 29.293 -0.160 -26.266 1.00 88.00 230 ARG A N 1
ATOM 1879 C CA . ARG A 1 230 ? 30.256 -1.054 -25.601 1.00 88.00 230 ARG A CA 1
ATOM 1880 C C . ARG A 1 230 ? 30.463 -0.745 -24.121 1.00 88.00 230 ARG A C 1
ATOM 1882 O O . ARG A 1 230 ? 31.051 -1.572 -23.428 1.00 88.00 230 ARG A O 1
ATOM 1889 N N . THR A 1 231 ? 30.063 0.437 -23.662 1.00 90.00 231 THR A N 1
ATOM 1890 C CA . THR A 1 231 ? 30.155 0.818 -22.248 1.00 90.00 231 THR A CA 1
ATOM 1891 C C . THR A 1 231 ? 29.003 0.240 -21.425 1.00 90.00 231 THR A C 1
ATOM 1893 O O . THR A 1 231 ? 29.155 0.052 -20.219 1.00 90.00 231 THR A O 1
ATOM 1896 N N . ASN A 1 232 ? 27.896 -0.123 -22.081 1.00 85.06 232 ASN A N 1
ATOM 1897 C CA . ASN A 1 232 ? 26.752 -0.762 -21.447 1.00 85.06 232 ASN A CA 1
ATOM 1898 C C . ASN A 1 232 ? 26.957 -2.271 -21.271 1.00 85.06 232 ASN A C 1
ATOM 1900 O O . ASN A 1 232 ? 27.691 -2.933 -22.012 1.00 85.06 232 ASN A O 1
ATOM 1904 N N . ASP A 1 233 ? 26.234 -2.844 -20.307 1.00 91.25 233 ASP A N 1
ATOM 1905 C CA . ASP A 1 233 ? 26.121 -4.294 -20.140 1.00 91.25 233 ASP A CA 1
ATOM 1906 C C . ASP A 1 233 ? 25.227 -4.874 -21.249 1.00 91.25 233 ASP A C 1
ATOM 1908 O O . ASP A 1 233 ? 24.068 -5.235 -21.047 1.00 91.25 233 ASP A O 1
ATOM 1912 N N . THR A 1 234 ? 25.778 -4.941 -22.462 1.00 93.00 234 THR A N 1
ATOM 1913 C CA . THR A 1 234 ? 25.104 -5.456 -23.667 1.00 93.00 234 THR A CA 1
ATOM 1914 C C . THR A 1 234 ? 24.532 -6.859 -23.458 1.00 93.00 234 THR A C 1
ATOM 1916 O O . THR A 1 234 ? 23.489 -7.203 -24.021 1.00 93.00 234 THR A O 1
ATOM 1919 N N . LYS A 1 235 ? 25.170 -7.669 -22.602 1.00 94.50 235 LYS A N 1
ATOM 1920 C CA . LYS A 1 235 ? 24.671 -8.990 -22.223 1.00 94.50 235 LYS A CA 1
ATOM 1921 C C . LYS A 1 235 ? 23.376 -8.862 -21.427 1.00 94.50 235 LYS A C 1
ATOM 1923 O O . LYS A 1 235 ? 22.401 -9.517 -21.787 1.00 94.50 235 LYS A O 1
ATOM 1928 N N . TYR A 1 236 ? 23.340 -8.024 -20.394 1.00 95.75 236 TYR A N 1
ATOM 1929 C CA . TYR A 1 236 ? 22.110 -7.754 -19.648 1.00 95.75 236 TYR A CA 1
ATOM 1930 C C . TYR A 1 236 ? 21.006 -7.196 -20.553 1.00 95.75 236 TYR A C 1
ATOM 1932 O O . TYR A 1 236 ? 19.886 -7.700 -20.534 1.00 95.75 236 TYR A O 1
ATOM 1940 N N . GLU A 1 237 ? 21.332 -6.243 -21.424 1.00 95.94 237 GLU A N 1
ATOM 1941 C CA . GLU A 1 237 ? 20.367 -5.650 -22.354 1.00 95.94 237 GLU A CA 1
ATOM 1942 C C . GLU A 1 237 ? 19.747 -6.669 -23.318 1.00 95.94 237 GLU A C 1
ATOM 1944 O O . GLU A 1 237 ? 18.543 -6.627 -23.591 1.00 95.94 237 GLU A O 1
ATOM 1949 N N . SER A 1 238 ? 20.538 -7.637 -23.787 1.00 96.19 238 SER A N 1
ATOM 1950 C CA . SER A 1 238 ? 20.032 -8.729 -24.624 1.00 96.19 238 SER A CA 1
ATOM 1951 C C . SER A 1 238 ? 19.052 -9.641 -23.876 1.00 96.19 238 SER A C 1
ATOM 1953 O O . SER A 1 238 ? 18.079 -10.114 -24.465 1.00 96.19 238 SER A O 1
ATOM 1955 N N . LEU A 1 239 ? 19.265 -9.841 -22.570 1.00 97.19 239 LEU A N 1
ATOM 1956 C CA . LEU A 1 239 ? 18.421 -10.685 -21.721 1.00 97.19 239 LEU A CA 1
ATOM 1957 C C . LEU A 1 239 ? 17.082 -10.023 -21.388 1.00 97.19 239 LEU A C 1
ATOM 1959 O O . LEU A 1 239 ? 16.098 -10.720 -21.155 1.00 97.19 239 LEU A O 1
ATOM 1963 N N . THR A 1 240 ? 17.025 -8.691 -21.373 1.00 97.31 240 THR A N 1
ATOM 1964 C CA . THR A 1 240 ? 15.807 -7.937 -21.044 1.00 97.31 240 THR A CA 1
ATOM 1965 C C . THR A 1 240 ? 14.965 -7.584 -22.268 1.00 97.31 240 THR A C 1
ATOM 1967 O O . THR A 1 240 ? 13.903 -6.988 -22.123 1.00 97.31 240 TH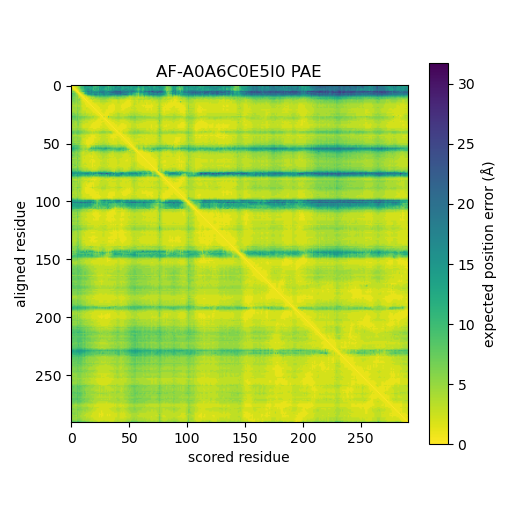R A O 1
ATOM 1970 N N . ASN A 1 241 ? 15.387 -7.979 -23.474 1.00 96.69 241 ASN A N 1
ATOM 1971 C CA . ASN A 1 241 ? 14.800 -7.525 -24.736 1.00 96.69 241 ASN A CA 1
ATOM 1972 C C . ASN A 1 241 ? 13.307 -7.852 -24.921 1.00 96.69 241 ASN A C 1
ATOM 1974 O O . ASN A 1 241 ? 12.637 -7.200 -25.706 1.00 96.69 241 ASN A O 1
ATOM 1978 N N . ARG A 1 242 ? 12.767 -8.853 -24.220 1.00 97.12 242 ARG A N 1
ATOM 1979 C CA . ARG A 1 242 ? 11.325 -9.185 -24.255 1.00 97.12 242 ARG A CA 1
ATOM 1980 C C . ARG A 1 242 ? 10.514 -8.512 -23.147 1.00 97.12 242 ARG A C 1
ATOM 1982 O O . ARG A 1 242 ? 9.290 -8.546 -23.158 1.00 97.12 242 ARG A O 1
ATOM 1989 N N . ILE A 1 243 ? 11.201 -7.908 -22.184 1.00 97.75 243 ILE A N 1
ATOM 1990 C CA . ILE A 1 243 ? 10.595 -7.280 -21.013 1.00 97.75 243 ILE A CA 1
ATOM 1991 C C . ILE A 1 243 ? 10.523 -5.767 -21.215 1.00 97.75 243 ILE A C 1
ATOM 1993 O O . ILE A 1 243 ? 9.502 -5.160 -20.881 1.00 97.75 243 ILE A O 1
ATOM 1997 N N . THR A 1 244 ? 11.591 -5.168 -21.755 1.00 97.69 244 THR A N 1
ATOM 1998 C CA . THR A 1 244 ? 11.699 -3.715 -21.915 1.00 97.69 244 THR A CA 1
ATOM 1999 C C . THR A 1 244 ? 10.684 -3.165 -22.915 1.00 97.69 244 THR A C 1
ATOM 2001 O O . THR A 1 244 ? 10.197 -3.873 -23.797 1.00 97.69 244 THR A O 1
ATOM 2004 N N . ASP A 1 245 ? 10.323 -1.904 -22.718 1.00 97.75 245 ASP A N 1
ATOM 2005 C CA . ASP A 1 245 ? 9.512 -1.101 -23.626 1.00 97.75 245 ASP A CA 1
ATOM 2006 C C . ASP A 1 245 ? 9.899 0.366 -23.418 1.00 97.75 245 ASP A C 1
ATOM 2008 O O . ASP A 1 245 ? 9.177 1.121 -22.767 1.00 97.75 245 ASP A O 1
ATOM 2012 N N . TYR A 1 246 ? 11.094 0.751 -23.880 1.00 97.62 246 TYR A N 1
ATOM 2013 C CA . TYR A 1 246 ? 11.611 2.110 -23.648 1.00 97.62 246 TYR A CA 1
ATOM 2014 C C . TYR A 1 246 ? 10.740 3.200 -24.286 1.00 97.62 246 TYR A C 1
ATOM 2016 O O . TYR A 1 246 ? 10.681 4.310 -23.765 1.00 97.62 246 TYR A O 1
ATOM 2024 N N . ASP A 1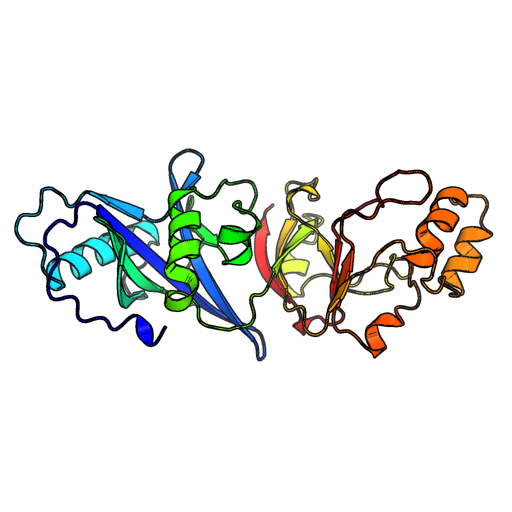 247 ? 10.036 2.881 -25.375 1.00 96.81 247 ASP A N 1
ATOM 2025 C CA . ASP A 1 247 ? 9.121 3.813 -26.045 1.00 96.81 247 ASP A CA 1
ATOM 2026 C C . ASP A 1 247 ? 7.766 3.925 -25.315 1.00 96.81 247 ASP A C 1
ATOM 2028 O O . ASP A 1 247 ? 6.946 4.775 -25.660 1.00 96.81 247 ASP A O 1
ATOM 2032 N N . GLY A 1 248 ? 7.508 3.089 -24.301 1.00 97.38 248 GLY A N 1
ATOM 2033 C CA . GLY A 1 248 ? 6.293 3.162 -23.492 1.00 97.38 248 GLY A CA 1
ATOM 2034 C C . GLY A 1 248 ? 5.014 2.799 -24.249 1.00 97.38 248 GLY A C 1
ATOM 2035 O O . GLY A 1 248 ? 3.933 3.284 -23.896 1.00 97.38 248 GLY A O 1
ATOM 2036 N N . ILE A 1 249 ? 5.113 1.962 -25.287 1.00 97.62 249 ILE A N 1
ATOM 2037 C CA . ILE A 1 249 ? 4.005 1.629 -26.200 1.00 97.62 249 ILE A CA 1
ATOM 2038 C C . ILE A 1 249 ? 2.853 0.952 -25.448 1.00 97.62 249 ILE A C 1
ATOM 2040 O O . ILE A 1 249 ? 1.684 1.136 -25.787 1.00 97.62 249 ILE A O 1
ATOM 2044 N N . TRP A 1 250 ? 3.151 0.211 -24.375 1.00 97.88 250 TRP A N 1
ATOM 2045 C CA . TRP A 1 250 ? 2.135 -0.378 -23.498 1.00 97.88 250 TRP A CA 1
ATOM 2046 C C . TRP A 1 250 ? 1.063 0.631 -23.047 1.00 97.88 250 TRP A C 1
ATOM 2048 O O . TRP A 1 250 ? -0.100 0.256 -22.878 1.00 97.88 250 TRP A O 1
ATOM 2058 N N . SER A 1 251 ? 1.425 1.907 -22.887 1.00 98.12 251 SER A N 1
ATOM 2059 C CA . SER A 1 251 ? 0.540 2.952 -22.367 1.00 98.12 251 SER A CA 1
ATOM 2060 C C . SER A 1 251 ? -0.627 3.297 -23.302 1.00 98.12 251 SER A C 1
ATOM 2062 O O . SER A 1 251 ? -1.589 3.939 -22.878 1.00 98.12 251 SER A O 1
ATOM 2064 N N . GLU A 1 252 ? -0.602 2.844 -24.558 1.00 98.06 252 GLU A N 1
ATOM 2065 C CA . GLU A 1 252 ? -1.721 2.975 -25.500 1.00 98.06 252 GLU A CA 1
ATOM 2066 C C . GLU A 1 252 ? -2.904 2.057 -25.152 1.00 98.06 252 GLU A C 1
ATOM 2068 O O . GLU A 1 252 ? -4.035 2.289 -25.585 1.00 98.06 252 GLU A O 1
ATOM 2073 N N . HIS A 1 253 ? -2.655 0.985 -24.397 1.00 98.19 253 HIS A N 1
ATOM 2074 C CA . HIS A 1 253 ? -3.633 -0.082 -24.166 1.00 98.19 253 HIS A CA 1
ATOM 2075 C C . HIS A 1 253 ? -3.838 -0.445 -22.699 1.00 98.19 253 HIS A C 1
ATOM 2077 O O . HIS A 1 253 ? -4.765 -1.211 -22.407 1.00 98.19 253 HIS A O 1
ATOM 2083 N N . TYR A 1 254 ? -2.984 0.060 -21.814 1.00 98.50 254 TYR A N 1
ATOM 2084 C CA . TYR A 1 254 ? -2.957 -0.248 -20.392 1.00 98.50 254 TYR A CA 1
ATOM 2085 C C . TYR A 1 254 ? -2.692 1.026 -19.585 1.00 98.50 254 TYR A C 1
ATOM 2087 O O . TYR A 1 254 ? -2.072 1.972 -20.072 1.00 98.50 254 TYR A O 1
ATOM 2095 N N . ASP A 1 255 ? -3.146 1.022 -18.337 1.00 98.31 255 ASP A N 1
ATOM 2096 C CA . ASP A 1 255 ? -2.996 2.134 -17.396 1.00 98.31 255 ASP A CA 1
ATOM 2097 C C . ASP A 1 255 ? -1.797 1.924 -16.462 1.00 98.31 255 ASP A C 1
ATOM 2099 O O . ASP A 1 255 ? -1.250 2.871 -15.897 1.00 98.31 255 ASP A O 1
ATOM 2103 N N . SER A 1 256 ? -1.361 0.676 -16.294 1.00 98.50 256 SER A N 1
ATOM 2104 C CA . SER A 1 256 ? -0.219 0.332 -15.454 1.00 98.50 256 SER A CA 1
ATOM 2105 C C . SER A 1 256 ? 0.513 -0.914 -15.942 1.00 98.50 256 SER A C 1
ATOM 2107 O O . SER A 1 256 ? -0.036 -1.737 -16.679 1.00 98.50 256 SER A O 1
ATOM 2109 N N . VAL A 1 257 ? 1.753 -1.076 -15.484 1.00 98.56 257 VAL A N 1
ATOM 2110 C CA . VAL A 1 257 ? 2.572 -2.271 -15.692 1.00 98.56 257 VAL A CA 1
ATOM 2111 C C . VAL A 1 257 ? 3.025 -2.820 -14.347 1.00 98.56 257 VAL A C 1
ATOM 2113 O O . VAL A 1 257 ? 3.444 -2.072 -13.465 1.00 98.56 257 VAL A O 1
ATOM 2116 N N . TYR A 1 258 ? 2.990 -4.141 -14.199 1.00 98.31 258 TYR A N 1
ATOM 2117 C CA . TYR A 1 258 ? 3.647 -4.838 -13.101 1.00 98.31 258 TYR A CA 1
ATOM 2118 C C . TYR A 1 258 ? 4.755 -5.750 -13.607 1.00 98.31 258 TYR A C 1
ATOM 2120 O O . TYR A 1 258 ? 4.535 -6.644 -14.429 1.00 98.31 258 TYR A O 1
ATOM 2128 N N . LEU A 1 259 ? 5.946 -5.509 -13.070 1.00 97.94 259 LEU A N 1
ATOM 2129 C CA . LEU A 1 259 ? 7.147 -6.305 -13.241 1.00 97.94 259 LEU A CA 1
ATOM 2130 C C . LEU A 1 259 ? 7.359 -7.076 -11.938 1.00 97.94 259 LEU A C 1
ATOM 2132 O O . LEU A 1 259 ? 7.845 -6.517 -10.960 1.00 97.94 259 LEU A O 1
ATOM 2136 N N . GLY A 1 260 ? 6.960 -8.348 -11.901 1.00 97.06 260 GLY A N 1
ATOM 2137 C CA . GLY A 1 260 ? 7.230 -9.224 -10.755 1.00 97.06 260 GLY A CA 1
ATOM 2138 C C . GLY A 1 260 ? 8.705 -9.640 -10.672 1.00 97.06 260 GLY A C 1
ATOM 2139 O O . GLY A 1 260 ? 9.560 -9.086 -11.358 1.00 97.06 260 GLY A O 1
ATOM 2140 N N . TYR A 1 261 ? 9.008 -10.673 -9.883 1.00 96.56 261 TYR A N 1
ATOM 2141 C CA . TYR A 1 261 ? 10.338 -11.298 -9.854 1.00 96.56 261 TYR A CA 1
ATOM 2142 C C . TYR A 1 261 ? 10.601 -12.090 -11.145 1.00 96.56 261 TYR A C 1
ATOM 2144 O O . TYR A 1 261 ? 10.454 -13.313 -11.198 1.00 96.56 261 TYR A O 1
ATOM 2152 N N . ILE A 1 262 ? 10.944 -11.384 -12.220 1.00 97.38 262 ILE A N 1
ATOM 2153 C CA . ILE A 1 262 ? 11.122 -11.981 -13.544 1.00 97.38 262 ILE A CA 1
ATOM 2154 C C . ILE A 1 262 ? 12.494 -12.654 -13.625 1.00 97.38 262 ILE A C 1
ATOM 2156 O O . ILE A 1 262 ? 13.529 -12.012 -13.444 1.00 97.38 262 ILE A O 1
ATOM 2160 N N . LYS A 1 263 ? 12.503 -13.953 -13.940 1.00 98.00 263 LYS A N 1
ATOM 2161 C CA . LYS A 1 263 ? 13.723 -14.719 -14.211 1.00 98.00 263 LYS A CA 1
ATOM 2162 C C . LYS A 1 263 ? 14.150 -14.543 -15.673 1.00 98.00 263 LYS A C 1
ATOM 2164 O O . LYS A 1 263 ? 13.382 -14.817 -16.596 1.00 98.00 263 LYS A O 1
ATOM 2169 N N . LEU A 1 264 ? 15.382 -14.093 -15.872 1.00 97.94 264 LEU A N 1
ATOM 2170 C CA . LEU A 1 264 ? 16.033 -13.942 -17.171 1.00 97.94 264 LEU A CA 1
ATOM 2171 C C . LEU A 1 264 ? 16.508 -15.301 -17.709 1.00 97.94 264 LEU A C 1
ATOM 2173 O O . LEU A 1 264 ? 16.616 -16.278 -16.965 1.00 97.94 264 LEU A O 1
ATOM 2177 N N . ASP A 1 265 ? 16.855 -15.359 -18.996 1.00 97.38 265 ASP A N 1
ATOM 2178 C CA . ASP A 1 265 ? 17.244 -16.613 -19.672 1.00 97.38 265 ASP A CA 1
ATOM 2179 C C . ASP A 1 265 ? 18.513 -17.248 -19.087 1.00 97.38 265 ASP A C 1
ATOM 2181 O O . ASP A 1 265 ? 18.699 -18.461 -19.137 1.00 97.38 265 ASP A O 1
ATOM 2185 N N . ASN A 1 266 ? 19.381 -16.435 -18.483 1.00 97.19 266 ASN A N 1
ATOM 2186 C CA . ASN A 1 266 ? 20.577 -16.896 -17.780 1.00 97.19 266 ASN A CA 1
ATOM 2187 C C . ASN A 1 266 ? 20.303 -17.339 -16.327 1.00 97.19 266 ASN A C 1
ATOM 2189 O O . ASN A 1 266 ? 21.236 -17.668 -15.597 1.00 97.19 266 ASN A O 1
ATOM 2193 N N . GLY A 1 267 ? 19.045 -17.302 -15.889 1.00 97.69 267 GLY A N 1
ATOM 2194 C CA . GLY A 1 267 ? 18.599 -17.677 -14.556 1.00 97.69 267 GLY A CA 1
ATOM 2195 C C . GLY A 1 267 ? 18.683 -16.589 -13.483 1.00 97.69 267 GLY A C 1
ATOM 2196 O O . GLY A 1 267 ? 18.208 -16.840 -12.376 1.00 97.69 267 GLY A O 1
ATOM 2197 N N . GLN A 1 268 ? 19.238 -15.411 -13.785 1.00 97.75 268 GLN A N 1
ATOM 2198 C CA . GLN A 1 268 ? 19.251 -14.266 -12.867 1.00 97.75 268 GLN A CA 1
ATOM 2199 C C . GLN A 1 268 ? 17.858 -13.636 -12.745 1.00 97.75 268 GLN A C 1
ATOM 2201 O O . GLN A 1 268 ? 17.025 -13.781 -13.637 1.00 97.75 268 GLN A O 1
ATOM 2206 N N . ILE A 1 269 ? 17.610 -12.919 -11.650 1.00 97.62 269 ILE A N 1
ATOM 2207 C CA . ILE A 1 269 ? 16.399 -12.108 -11.479 1.00 97.62 269 ILE A CA 1
ATOM 2208 C C . ILE A 1 269 ? 16.637 -10.719 -12.080 1.00 97.62 269 ILE A C 1
ATOM 2210 O O . ILE A 1 269 ? 17.736 -10.172 -11.967 1.00 97.62 269 ILE A O 1
ATOM 2214 N N . LEU A 1 270 ? 15.617 -10.166 -12.737 1.00 97.25 270 LEU A N 1
ATOM 2215 C CA . LEU A 1 270 ? 15.628 -8.798 -13.248 1.00 97.25 270 LEU A CA 1
ATOM 2216 C C . LEU A 1 270 ? 15.904 -7.809 -12.101 1.00 97.25 270 LEU A C 1
ATOM 2218 O O . LEU A 1 270 ? 15.282 -7.898 -11.040 1.00 97.25 270 LEU A O 1
ATOM 2222 N N . LYS A 1 271 ? 16.831 -6.867 -12.309 1.00 95.75 271 LYS A N 1
ATOM 2223 C CA . LYS A 1 271 ? 17.179 -5.862 -11.292 1.00 95.75 271 LYS A CA 1
ATOM 2224 C C . LYS A 1 271 ? 15.974 -4.981 -10.953 1.00 95.75 271 LYS A C 1
ATOM 2226 O O . LYS A 1 271 ? 15.089 -4.800 -11.786 1.00 95.75 271 LYS A O 1
ATOM 2231 N N . ASP A 1 272 ? 15.967 -4.461 -9.728 1.00 94.00 272 ASP A N 1
ATOM 2232 C CA . ASP A 1 272 ? 14.975 -3.501 -9.226 1.00 94.00 272 ASP A CA 1
ATOM 2233 C C . ASP A 1 272 ? 13.519 -3.999 -9.303 1.00 94.00 272 ASP A C 1
ATOM 2235 O O . ASP A 1 272 ? 12.579 -3.210 -9.396 1.00 94.00 272 ASP A O 1
ATOM 2239 N N . THR A 1 273 ? 13.325 -5.324 -9.252 1.00 96.44 273 THR A N 1
ATOM 2240 C CA . THR A 1 273 ? 12.003 -5.959 -9.185 1.00 96.44 273 THR A CA 1
ATOM 2241 C C . THR A 1 273 ? 11.680 -6.493 -7.786 1.00 96.44 273 THR A C 1
ATOM 2243 O O . THR A 1 273 ? 12.592 -6.868 -7.048 1.00 96.44 273 THR A O 1
ATOM 2246 N N . PRO A 1 274 ? 10.395 -6.548 -7.386 1.00 97.25 274 PRO A N 1
ATOM 2247 C CA . PRO A 1 274 ? 9.212 -6.130 -8.131 1.00 97.25 274 PRO A CA 1
ATOM 2248 C C . PRO A 1 274 ? 9.143 -4.616 -8.338 1.00 97.25 274 PRO A C 1
ATOM 2250 O O . PRO A 1 274 ? 9.525 -3.840 -7.469 1.00 97.25 274 PRO A O 1
ATOM 2253 N N . CYS A 1 275 ? 8.620 -4.212 -9.489 1.00 97.62 275 CYS A N 1
ATOM 2254 C CA . CYS A 1 275 ? 8.414 -2.821 -9.859 1.00 97.62 275 CYS A CA 1
ATOM 2255 C C . CYS A 1 275 ? 6.994 -2.631 -10.401 1.00 97.62 275 CYS A C 1
ATOM 2257 O O . CYS A 1 275 ? 6.465 -3.475 -11.130 1.00 97.62 275 CYS A O 1
ATOM 2259 N N . ILE A 1 276 ? 6.368 -1.524 -10.019 1.00 98.56 276 ILE A N 1
ATOM 2260 C CA . ILE A 1 276 ? 5.042 -1.122 -10.472 1.00 98.56 276 ILE A CA 1
ATOM 2261 C C . ILE A 1 276 ? 5.184 0.213 -11.195 1.00 98.56 276 ILE A C 1
ATOM 2263 O O . ILE A 1 276 ? 5.765 1.152 -10.653 1.00 98.56 276 ILE A O 1
ATOM 2267 N N . VAL A 1 277 ? 4.645 0.296 -12.406 1.00 98.56 277 VAL A N 1
ATOM 2268 C CA . VAL A 1 277 ? 4.669 1.503 -13.235 1.00 98.56 277 VAL A CA 1
ATOM 2269 C C . VAL A 1 277 ? 3.239 1.955 -13.470 1.00 98.56 277 VAL A C 1
ATOM 2271 O O . VAL A 1 277 ? 2.403 1.145 -13.866 1.00 98.56 277 VAL A O 1
ATOM 2274 N N . VAL A 1 278 ? 2.946 3.232 -13.241 1.00 98.62 278 VAL A N 1
ATOM 2275 C CA . VAL A 1 278 ? 1.639 3.828 -13.564 1.00 98.62 278 VAL A CA 1
ATOM 2276 C C . VAL A 1 278 ? 1.818 4.963 -14.561 1.00 98.62 278 VAL A C 1
ATOM 2278 O O . VAL A 1 278 ? 2.826 5.674 -14.543 1.00 98.62 278 VAL A O 1
ATOM 2281 N N . LYS A 1 279 ? 0.844 5.105 -15.458 1.00 98.31 279 LYS A N 1
ATOM 2282 C CA . LYS A 1 279 ? 0.910 6.025 -16.594 1.00 98.31 279 LYS A CA 1
ATOM 2283 C C . LYS A 1 279 ? 0.690 7.483 -16.187 1.00 98.31 279 LYS A C 1
ATOM 2285 O O . LYS A 1 279 ? 1.342 8.371 -16.725 1.00 98.31 279 LYS A O 1
ATOM 2290 N N . SER A 1 280 ? -0.250 7.727 -15.277 1.00 97.94 280 SER A N 1
ATOM 2291 C CA . SER A 1 280 ? -0.742 9.063 -14.930 1.00 97.94 280 SER A CA 1
ATOM 2292 C C . SER A 1 280 ? -0.503 9.408 -13.464 1.00 97.94 280 SER A C 1
ATOM 2294 O O . SER A 1 280 ? -0.548 8.547 -12.587 1.00 97.94 280 SER A O 1
ATOM 2296 N N . PHE A 1 281 ? -0.340 10.703 -13.202 1.00 97.38 281 PHE A N 1
ATOM 2297 C CA . PHE A 1 281 ? -0.286 11.275 -11.860 1.00 97.38 281 PHE A CA 1
ATOM 2298 C C . PHE A 1 281 ? -1.530 10.940 -11.023 1.00 97.38 281 PHE A C 1
ATOM 2300 O O . PHE A 1 281 ? -1.429 10.655 -9.838 1.00 97.38 281 PHE A O 1
ATOM 2307 N N . THR A 1 282 ? -2.702 10.903 -11.660 1.00 97.12 282 THR A N 1
ATOM 2308 C CA . THR A 1 282 ? -3.997 10.597 -11.022 1.00 97.12 282 THR A CA 1
ATOM 2309 C C . THR A 1 282 ? -4.147 9.136 -10.585 1.00 97.12 282 THR A C 1
ATOM 2311 O O . THR A 1 282 ? -5.158 8.759 -9.999 1.00 97.12 282 THR A O 1
ATOM 2314 N N . GLN A 1 283 ? -3.172 8.277 -10.899 1.00 97.62 283 GLN A N 1
ATOM 2315 C CA . GLN A 1 283 ? -3.183 6.866 -10.514 1.00 97.62 283 GLN A CA 1
ATOM 2316 C C . GLN A 1 283 ? -2.457 6.598 -9.200 1.00 97.62 283 GLN A C 1
ATOM 2318 O O . GLN A 1 283 ? -2.302 5.435 -8.825 1.00 97.62 283 GLN A O 1
ATOM 2323 N N . TYR A 1 284 ? -2.010 7.629 -8.486 1.00 98.00 284 TYR A N 1
ATOM 2324 C CA . TYR A 1 284 ? -1.470 7.437 -7.154 1.00 98.00 284 TYR A CA 1
ATOM 2325 C C . TYR A 1 284 ? -1.734 8.621 -6.234 1.00 98.00 284 TYR A C 1
ATOM 2327 O O . TYR A 1 284 ? -1.841 9.768 -6.653 1.00 98.00 284 TYR A O 1
ATOM 2335 N N . LYS A 1 285 ? -1.745 8.334 -4.935 1.00 96.94 285 LYS A N 1
ATOM 2336 C CA . LYS A 1 285 ? -1.759 9.348 -3.881 1.00 96.94 285 LYS A CA 1
ATOM 2337 C C . LYS A 1 285 ? -0.697 9.014 -2.843 1.00 96.94 285 LYS A C 1
ATOM 2339 O O . LYS A 1 285 ? -0.545 7.858 -2.447 1.00 96.94 285 LYS A O 1
ATOM 2344 N N . ILE A 1 286 ? 0.041 10.026 -2.397 1.00 97.25 286 ILE A N 1
ATOM 2345 C CA . ILE A 1 286 ? 0.971 9.881 -1.273 1.00 97.25 286 ILE A CA 1
ATOM 2346 C C . ILE A 1 286 ? 0.154 9.733 0.010 1.00 97.25 286 ILE A C 1
ATOM 2348 O O . ILE A 1 286 ? -0.722 10.548 0.292 1.00 97.25 286 ILE A O 1
ATOM 2352 N N . LEU A 1 287 ? 0.434 8.670 0.762 1.00 94.75 287 LEU A N 1
ATOM 2353 C CA . LEU A 1 287 ? -0.209 8.380 2.041 1.00 94.75 287 LEU A CA 1
ATOM 2354 C C . LEU A 1 287 ? 0.587 8.959 3.210 1.00 94.75 287 LEU A C 1
ATOM 2356 O O . LEU A 1 287 ? 0.005 9.537 4.119 1.00 94.75 287 LEU A O 1
ATOM 2360 N N . SER A 1 288 ? 1.911 8.790 3.188 1.00 94.50 288 SER A N 1
ATOM 2361 C CA . SER A 1 288 ? 2.795 9.218 4.276 1.00 94.50 288 SER A CA 1
ATOM 2362 C C . SER A 1 288 ? 4.234 9.386 3.789 1.00 94.50 288 SER A C 1
ATOM 2364 O O . SER A 1 288 ? 4.685 8.636 2.914 1.00 94.50 288 SER A O 1
ATOM 2366 N N . LEU A 1 289 ? 4.955 10.315 4.414 1.00 95.00 289 LEU A N 1
ATOM 2367 C CA . LEU A 1 289 ? 6.387 10.547 4.242 1.00 95.00 289 LEU A CA 1
ATOM 2368 C C . LEU A 1 289 ? 7.158 9.949 5.422 1.00 95.00 289 LEU A C 1
ATOM 2370 O O . LEU A 1 289 ? 6.798 10.188 6.570 1.00 95.00 289 LEU A O 1
ATOM 2374 N N . HIS A 1 290 ? 8.237 9.229 5.129 1.00 94.00 290 HIS A N 1
ATOM 2375 C CA . HIS A 1 290 ? 9.167 8.673 6.111 1.00 94.00 290 HIS A CA 1
ATOM 2376 C C . HIS A 1 290 ? 10.555 9.240 5.810 1.00 94.00 290 HIS A C 1
ATOM 2378 O O . HIS A 1 290 ? 10.950 9.248 4.642 1.00 94.00 290 HIS A O 1
ATOM 2384 N N . LEU A 1 291 ? 11.258 9.761 6.822 1.00 91.94 291 LEU A N 1
ATOM 2385 C CA . LEU A 1 291 ? 12.578 10.398 6.696 1.00 91.94 291 LEU A CA 1
ATOM 2386 C C . LEU A 1 291 ? 13.622 9.704 7.570 1.00 91.94 291 LEU A C 1
ATOM 2388 O O . LEU A 1 291 ? 13.346 9.535 8.778 1.00 91.94 291 LEU A O 1
#